Protein AF-A0A936JJK1-F1 (afdb_monomer)

Mean predicted aligned error: 10.94 Å

Secondary structure (DSSP, 8-state):
------------------------TTSEEEEEPEEETTTTEEE--TTTTTTT-SEEE----TT-TT-EEEEEEETTTTEEEEEEE-SSEEEEEEEESSSSPPEEEEEEE--HHHHHHHHHHHHTT-S--------TT-TT----HHHHHHHHHHHHHHHHHTTSPPP---HHHHHHSPPEEEESSSTTT-SS--EEE-PPP-

Sequence (202 aa):
MKAVYSILVSIILGAVTGLSQEKNPDSLRVLYAEYDSITHTQIIPLNALKNGYDVLVLWYSFGNENECSISWPADEIDGQYSLVINPKEMYLRTCHENPNSPYLYWIDGIQPSQYEILKTQYKKRKLEFHNYKRDKETRDGWTDNCYQNFKTLMKKINTILKNQKIEIPDYHTFNSITQLRIARSEDDINGGLKATTIPTPE

Solvent-accessible surface area (backbone atoms only — not comparable to full-atom values): 12565 Å² total; per-residue (Å²): 137,89,83,81,84,79,83,82,80,81,81,79,83,73,80,79,75,75,76,74,71,79,79,60,89,75,47,47,36,37,39,71,46,46,75,40,82,87,74,69,42,76,43,69,64,80,56,54,65,72,73,72,46,56,31,35,36,50,70,81,67,86,82,50,86,61,54,48,77,40,57,46,80,33,92,92,44,76,36,27,38,32,43,37,36,38,66,55,33,35,36,34,30,46,46,48,86,53,94,60,71,28,36,40,63,47,65,44,79,45,52,61,71,54,35,56,54,49,56,54,35,39,78,66,64,70,58,61,74,84,79,81,72,82,72,87,80,48,89,88,54,88,72,60,61,65,61,55,51,49,52,52,52,50,53,53,50,30,62,74,44,59,88,65,57,74,88,75,76,53,73,66,60,51,71,64,48,57,64,28,35,39,25,65,45,71,74,70,62,50,87,80,53,56,74,43,82,55,82,79,81,130

Foldseek 3Di:
DDDDDDDDDDDPPPPPPPPPPPPPVQAAAEAEFDQDPVLRATHDPQCNLPPPGQEYEHADDPPSLQKQWEWDPDPPAQFIWIFIDGQFKIWIKTDHPDPAFIKTQHMDTDHNVLSVLVSVCSVVVNQYDPDPDPPVPPPPPSDCPPLVSVVVSLVSSCVSVPVRHDDRDDPVVSVPGDIHTYDNDVVSVPPPTHYDHDDDDD

Nearest PDB structures (foldseek):
  7sqc-assembly1_2I  TM=8.095E-01  e=2.796E+00  Chlamydomonas reinhardtii
  6hxy-assembly1_A-2  TM=4.511E-01  e=5.461E+00  Danio rerio
  5ezu-assembly1_A-2  TM=5.204E-01  e=4.836E+00  Vaccinia virus WR

Radius of gyration: 21.28 Å; Cα contacts (8 Å, |Δi|>4): 281; chains: 1; bounding box: 80×35×52 Å

Structure (mmCIF, N/CA/C/O backbone):
data_AF-A0A936JJK1-F1
#
_entry.id   AF-A0A936JJK1-F1
#
loop_
_atom_site.group_PDB
_atom_site.id
_atom_site.type_symbol
_atom_site.label_atom_id
_atom_site.label_alt_id
_atom_site.label_comp_id
_atom_site.label_asym_id
_atom_site.label_entity_id
_atom_site.label_seq_id
_atom_site.pdbx_PDB_ins_code
_atom_site.Cartn_x
_atom_site.Cartn_y
_atom_site.Cartn_z
_atom_site.occupancy
_atom_site.B_iso_or_equiv
_atom_site.auth_seq_id
_atom_site.auth_comp_id
_atom_site.auth_asym_id
_atom_site.auth_atom_id
_atom_site.pdbx_PDB_model_num
ATOM 1 N N . MET A 1 1 ? -57.852 -11.899 -22.387 1.00 39.03 1 MET A N 1
ATOM 2 C CA . MET A 1 1 ? -57.008 -11.495 -23.532 1.00 39.03 1 MET A CA 1
ATOM 3 C C . MET A 1 1 ? -55.564 -11.470 -23.064 1.00 39.03 1 MET A C 1
ATOM 5 O O . MET A 1 1 ? -55.266 -10.757 -22.118 1.00 39.03 1 MET A O 1
ATOM 9 N N . LYS A 1 2 ? -54.717 -12.336 -23.632 1.00 36.91 2 LYS A N 1
ATOM 10 C CA . LYS A 1 2 ? -53.290 -12.461 -23.305 1.00 36.91 2 LYS A CA 1
ATOM 11 C C . LYS A 1 2 ? -52.511 -11.470 -24.174 1.00 36.91 2 LYS A C 1
ATOM 13 O O . LYS A 1 2 ? -52.581 -11.589 -25.392 1.00 36.91 2 LYS A O 1
ATOM 18 N N . ALA A 1 3 ? -51.793 -10.529 -23.569 1.00 36.88 3 ALA A N 1
ATOM 19 C CA . ALA A 1 3 ? -50.827 -9.691 -24.273 1.00 36.88 3 ALA A CA 1
ATOM 20 C C . ALA A 1 3 ? -49.422 -10.217 -23.963 1.00 36.88 3 ALA A C 1
ATOM 22 O O . ALA A 1 3 ? -48.954 -10.161 -22.828 1.00 36.88 3 ALA A O 1
ATOM 23 N N . VAL A 1 4 ? -48.804 -10.811 -24.979 1.00 34.53 4 VAL A N 1
ATOM 24 C CA . VAL A 1 4 ? -47.428 -11.305 -24.976 1.00 34.53 4 VAL A CA 1
ATOM 25 C C . VAL A 1 4 ? -46.533 -10.115 -25.312 1.00 34.53 4 VAL A C 1
ATOM 27 O O . VAL A 1 4 ? -46.574 -9.622 -26.436 1.00 34.53 4 VAL A O 1
ATOM 30 N N . TYR A 1 5 ? -45.745 -9.633 -24.352 1.00 35.50 5 TYR A N 1
ATOM 31 C CA . TYR A 1 5 ? -44.678 -8.675 -24.636 1.00 35.50 5 TYR A CA 1
ATOM 32 C C . TYR A 1 5 ? -43.444 -9.449 -25.107 1.00 35.50 5 TYR A C 1
ATOM 34 O O . TYR A 1 5 ? -42.756 -10.101 -24.326 1.00 35.50 5 TYR A O 1
ATOM 42 N N . SER A 1 6 ? -43.219 -9.409 -26.419 1.00 34.03 6 SER A N 1
ATOM 43 C CA . SER A 1 6 ? -42.030 -9.934 -27.085 1.00 34.03 6 SER A CA 1
ATOM 44 C C . SER A 1 6 ? -40.854 -8.991 -26.834 1.00 34.03 6 SER A C 1
ATOM 46 O O . SER A 1 6 ? -40.863 -7.849 -27.289 1.00 34.03 6 SER A O 1
ATOM 48 N N . ILE A 1 7 ? -39.846 -9.469 -26.107 1.00 35.78 7 ILE A N 1
ATOM 49 C CA . ILE A 1 7 ? -38.566 -8.785 -25.913 1.00 35.78 7 ILE A CA 1
ATOM 50 C C . ILE A 1 7 ? -37.733 -8.996 -27.184 1.00 35.78 7 ILE A C 1
ATOM 52 O O . ILE A 1 7 ? -37.310 -10.112 -27.476 1.00 35.78 7 ILE A O 1
ATOM 56 N N . LEU A 1 8 ? -37.503 -7.928 -27.947 1.00 32.66 8 LEU A N 1
ATOM 57 C CA . LEU A 1 8 ? -36.501 -7.885 -29.012 1.00 32.66 8 LEU A CA 1
ATOM 58 C C . LEU A 1 8 ? -35.163 -7.482 -28.381 1.00 32.66 8 LEU A C 1
ATOM 60 O O . LEU A 1 8 ? -34.920 -6.308 -28.111 1.00 32.66 8 LEU A O 1
ATOM 64 N N . VAL A 1 9 ? -34.311 -8.472 -28.107 1.00 31.88 9 VAL A N 1
ATOM 65 C CA . VAL A 1 9 ? -32.900 -8.250 -27.769 1.00 31.88 9 VAL A CA 1
ATOM 66 C C . VAL A 1 9 ? -32.137 -8.091 -29.081 1.00 31.88 9 VAL A C 1
ATOM 68 O O . VAL A 1 9 ? -31.864 -9.071 -29.771 1.00 31.88 9 VAL A O 1
ATOM 71 N N . SER A 1 10 ? -31.793 -6.857 -29.437 1.00 37.28 10 SER A N 1
ATOM 72 C CA . SER A 1 10 ? -30.813 -6.594 -30.491 1.00 37.28 10 SER A CA 1
ATOM 73 C C . SER A 1 10 ? -29.413 -6.821 -29.922 1.00 37.28 10 SER A C 1
ATOM 75 O O . SER A 1 10 ? -28.884 -5.981 -29.199 1.00 37.28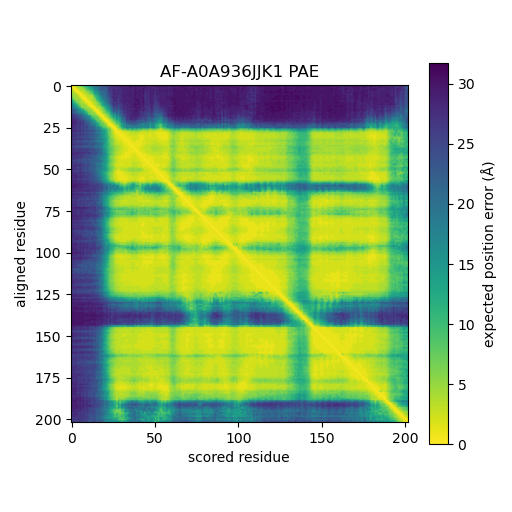 10 SER A O 1
ATOM 77 N N . ILE A 1 11 ? -28.817 -7.972 -30.235 1.00 34.47 11 ILE A N 1
ATOM 78 C CA . ILE A 1 11 ? -27.399 -8.241 -29.987 1.00 34.47 11 ILE A CA 1
ATOM 79 C C . ILE A 1 11 ? -26.604 -7.486 -31.055 1.00 34.47 11 ILE A C 1
ATOM 81 O O . ILE A 1 11 ? -26.506 -7.930 -32.198 1.00 34.47 11 ILE A O 1
ATOM 85 N N . ILE A 1 12 ? -26.039 -6.334 -30.694 1.00 40.66 12 ILE A N 1
ATOM 86 C CA . ILE A 1 12 ? -24.983 -5.705 -31.489 1.00 40.66 12 ILE A CA 1
ATOM 87 C C . ILE A 1 12 ? -23.682 -6.420 -31.118 1.00 40.66 12 ILE A C 1
ATOM 89 O O . ILE A 1 12 ? -23.044 -6.104 -30.117 1.00 40.66 12 ILE A O 1
ATOM 93 N N . LEU A 1 13 ? -23.303 -7.417 -31.921 1.00 37.44 13 LEU A N 1
ATOM 94 C CA . LEU A 1 13 ? -21.940 -7.946 -31.955 1.00 37.44 13 LEU A CA 1
ATOM 95 C C . LEU A 1 13 ? -21.035 -6.876 -32.582 1.00 37.44 13 LEU A C 1
ATOM 97 O O . LEU A 1 13 ? -20.775 -6.873 -33.783 1.00 37.44 13 LEU A O 1
ATOM 101 N N . GLY A 1 14 ? -20.579 -5.936 -31.759 1.00 36.56 14 GLY A N 1
ATOM 102 C CA . GLY A 1 14 ? -19.419 -5.120 -32.079 1.00 36.56 14 GLY A CA 1
ATOM 103 C C . GLY A 1 14 ? -18.178 -5.986 -31.921 1.00 36.56 14 GLY A C 1
ATOM 104 O O . GLY A 1 14 ? -17.737 -6.238 -30.802 1.00 36.56 14 GLY A O 1
ATOM 105 N N . ALA A 1 15 ? -17.634 -6.477 -33.032 1.00 36.97 15 ALA A N 1
ATOM 106 C CA . ALA A 1 15 ? -16.301 -7.054 -33.056 1.00 36.97 15 ALA A CA 1
ATOM 107 C C . ALA A 1 15 ? -15.303 -5.955 -32.661 1.00 36.97 15 ALA A C 1
ATOM 109 O O . ALA A 1 15 ? -14.914 -5.132 -33.485 1.00 36.97 15 ALA A O 1
ATOM 110 N N . VAL A 1 16 ? -14.906 -5.923 -31.388 1.00 39.28 16 VAL A N 1
ATOM 111 C CA . VAL A 1 16 ? -13.715 -5.191 -30.962 1.00 39.28 16 VAL A CA 1
ATOM 112 C C . VAL A 1 16 ? -12.540 -5.981 -31.515 1.00 39.28 16 VAL A C 1
ATOM 114 O O . VAL A 1 16 ? -12.046 -6.925 -30.902 1.00 39.28 16 VAL A O 1
ATOM 117 N N . THR A 1 17 ? -12.125 -5.640 -32.731 1.00 40.22 17 THR A N 1
ATOM 118 C CA . THR A 1 17 ? -10.794 -5.983 -33.210 1.00 40.22 17 THR A CA 1
ATOM 119 C C . THR A 1 17 ? -9.822 -5.272 -32.285 1.00 40.22 17 THR A C 1
ATOM 121 O O . THR A 1 17 ? -9.547 -4.084 -32.454 1.00 40.22 17 THR A O 1
ATOM 124 N N . GLY A 1 18 ? -9.354 -5.986 -31.263 1.00 36.59 18 GLY A N 1
ATOM 125 C CA . GLY A 1 18 ? -8.175 -5.600 -30.517 1.00 36.59 18 GLY A CA 1
ATOM 126 C C . GLY A 1 18 ? -7.038 -5.480 -31.518 1.00 36.59 18 GLY A C 1
ATOM 127 O O . GLY A 1 18 ? -6.455 -6.481 -31.928 1.00 36.59 18 GLY A O 1
ATOM 128 N N . LEU A 1 19 ? -6.761 -4.252 -31.949 1.00 34.94 19 LEU A N 1
ATOM 129 C CA . LEU A 1 19 ? -5.464 -3.889 -32.484 1.00 34.94 19 LEU A CA 1
ATOM 130 C C . LEU A 1 19 ? -4.481 -4.180 -31.349 1.00 34.94 19 LEU A C 1
ATOM 132 O O . LEU A 1 19 ? -4.299 -3.365 -30.449 1.00 34.94 19 LEU A O 1
ATOM 136 N N . SER A 1 20 ? -3.914 -5.387 -31.352 1.00 38.56 20 SER A N 1
ATOM 137 C CA . SER A 1 20 ? -2.693 -5.695 -30.625 1.00 38.56 20 SER A CA 1
ATOM 138 C C . SER A 1 20 ? -1.663 -4.711 -31.157 1.00 38.56 20 SER A C 1
ATOM 140 O O . SER A 1 20 ? -1.086 -4.945 -32.217 1.00 38.56 20 SER A O 1
ATOM 142 N N . GLN A 1 21 ? -1.496 -3.572 -30.480 1.00 43.75 21 GLN A N 1
ATOM 143 C CA . GLN A 1 21 ? -0.348 -2.711 -30.710 1.00 43.75 21 GLN A CA 1
ATOM 144 C C . GLN A 1 21 ? 0.877 -3.603 -30.551 1.00 43.75 21 GLN A C 1
ATOM 146 O O . GLN A 1 21 ? 1.071 -4.216 -29.498 1.00 43.75 21 GLN A O 1
ATOM 151 N N . GLU A 1 22 ? 1.637 -3.755 -31.635 1.00 41.81 22 GLU A N 1
ATOM 152 C CA . GLU A 1 22 ? 2.910 -4.456 -31.602 1.00 41.81 22 GLU A CA 1
ATOM 153 C C . GLU A 1 22 ? 3.736 -3.868 -30.463 1.00 41.81 22 GLU A C 1
ATOM 155 O O . GLU A 1 22 ? 3.992 -2.665 -30.395 1.00 41.81 22 GLU A O 1
ATOM 160 N N . LYS A 1 23 ? 4.081 -4.741 -29.519 1.00 49.75 23 LYS A N 1
ATOM 161 C CA . LYS A 1 23 ? 4.871 -4.426 -28.341 1.00 49.75 23 LYS A CA 1
ATOM 162 C C . LYS A 1 23 ? 6.235 -3.948 -28.829 1.00 49.75 23 LYS A C 1
ATOM 164 O O . LYS A 1 23 ? 7.057 -4.780 -29.195 1.00 49.75 23 LYS A O 1
ATOM 169 N N . ASN A 1 24 ? 6.469 -2.637 -28.865 1.00 52.41 24 ASN A N 1
ATOM 170 C CA . ASN A 1 24 ? 7.816 -2.121 -29.062 1.00 52.41 24 ASN A CA 1
ATOM 171 C C . ASN A 1 24 ? 8.628 -2.517 -27.815 1.00 52.41 24 ASN A C 1
ATOM 173 O O . ASN A 1 24 ? 8.322 -2.022 -26.727 1.00 52.41 24 ASN A O 1
ATOM 177 N N . PRO A 1 25 ? 9.597 -3.443 -27.922 1.00 58.47 25 PRO A N 1
ATOM 178 C CA . PRO A 1 25 ? 10.339 -3.933 -26.763 1.00 58.47 25 PRO A CA 1
ATOM 179 C C . PRO A 1 25 ? 11.184 -2.837 -26.094 1.00 58.47 25 PRO A C 1
ATOM 181 O O . PRO A 1 25 ? 11.602 -3.022 -24.955 1.00 58.47 25 PRO A O 1
ATOM 184 N N . ASP A 1 26 ? 11.380 -1.697 -26.765 1.00 63.91 26 ASP A N 1
ATOM 185 C CA . ASP A 1 26 ? 12.268 -0.620 -26.322 1.00 63.91 26 ASP A CA 1
ATOM 186 C C . ASP A 1 26 ? 11.545 0.538 -25.605 1.00 63.91 26 ASP A C 1
ATOM 188 O O . ASP A 1 26 ? 12.188 1.514 -25.209 1.00 63.91 26 ASP A O 1
ATOM 192 N N . SER A 1 27 ? 10.217 0.476 -25.440 1.00 76.62 27 SER A N 1
ATOM 193 C CA . SER A 1 27 ? 9.447 1.541 -24.780 1.00 76.62 27 SER A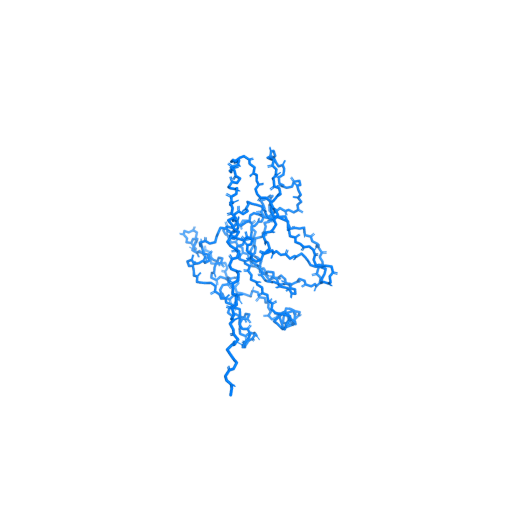 CA 1
ATOM 194 C C . SER A 1 27 ? 8.931 1.125 -23.406 1.00 76.62 27 SER A C 1
ATOM 196 O O . SER A 1 27 ? 8.175 0.159 -23.299 1.00 76.62 27 SER A O 1
ATOM 198 N N . LEU A 1 28 ? 9.273 1.905 -22.377 1.00 85.31 28 LEU A N 1
ATOM 199 C CA . LEU A 1 28 ? 8.734 1.728 -21.027 1.00 85.31 28 LEU A CA 1
ATOM 200 C C . LEU A 1 28 ? 7.235 2.049 -21.004 1.00 85.31 28 LEU A C 1
ATOM 202 O O . LEU A 1 28 ? 6.815 3.120 -21.456 1.00 85.31 28 LEU A O 1
ATOM 206 N N . ARG A 1 29 ? 6.445 1.144 -20.426 1.00 88.44 29 ARG A N 1
ATOM 207 C CA . ARG A 1 29 ? 5.017 1.314 -20.147 1.00 88.44 29 ARG A CA 1
ATOM 208 C C . ARG A 1 29 ? 4.860 2.071 -18.835 1.00 88.44 29 ARG A C 1
ATOM 210 O O . ARG A 1 29 ? 5.034 1.501 -17.756 1.00 88.44 29 ARG A O 1
ATOM 217 N N . VAL A 1 30 ? 4.537 3.355 -18.928 1.00 90.69 30 VAL A N 1
ATOM 218 C CA . VAL A 1 30 ? 4.447 4.241 -17.761 1.00 90.69 30 VAL A CA 1
ATOM 219 C C . VAL A 1 30 ? 2.990 4.440 -17.350 1.00 90.69 30 VAL A C 1
ATOM 221 O O . VAL A 1 30 ? 2.138 4.735 -18.189 1.00 90.69 30 VAL A O 1
ATOM 224 N N . LEU A 1 31 ? 2.730 4.289 -16.053 1.00 92.12 31 LEU A N 1
ATOM 225 C CA . LEU A 1 31 ? 1.482 4.634 -15.384 1.00 92.12 31 LEU A CA 1
ATOM 226 C C . LEU A 1 31 ? 1.691 5.885 -14.532 1.00 92.12 31 LEU A C 1
ATOM 228 O O . LEU A 1 31 ? 2.659 5.959 -13.783 1.00 92.12 31 LEU A O 1
ATOM 232 N N . TYR A 1 32 ? 0.762 6.831 -14.594 1.00 91.88 32 TYR A N 1
ATOM 233 C CA . TYR A 1 32 ? 0.749 8.001 -13.719 1.00 91.88 32 TYR A CA 1
ATOM 234 C C . TYR A 1 32 ? -0.352 7.824 -12.679 1.00 91.88 32 TYR A C 1
ATOM 236 O O . TYR A 1 32 ? -1.476 7.474 -13.036 1.00 91.88 32 TYR A O 1
ATOM 244 N N . ALA A 1 33 ? -0.031 8.043 -11.403 1.00 92.12 33 ALA A N 1
ATOM 245 C CA . ALA A 1 33 ? -1.055 8.095 -10.369 1.00 92.12 33 ALA A CA 1
ATOM 246 C C . ALA A 1 33 ? -1.990 9.290 -10.613 1.00 92.12 33 ALA A C 1
ATOM 248 O O . ALA A 1 33 ? -1.549 10.382 -10.980 1.00 92.12 33 ALA A O 1
ATOM 249 N N . GLU A 1 34 ? -3.285 9.091 -10.391 1.00 91.00 34 GLU A N 1
ATOM 250 C CA . GLU A 1 34 ? -4.286 10.143 -10.543 1.00 91.00 34 GLU A CA 1
ATOM 251 C C . GLU A 1 34 ? -4.318 11.017 -9.290 1.00 91.00 34 GLU A C 1
ATOM 253 O O . GLU A 1 34 ? -4.186 10.518 -8.177 1.00 91.00 34 GLU A O 1
ATOM 258 N N . TYR A 1 35 ? -4.505 12.328 -9.437 1.00 89.56 35 TYR A N 1
ATOM 259 C CA . TYR A 1 35 ? -4.647 13.222 -8.289 1.00 89.56 35 TYR A CA 1
ATOM 260 C C . TYR A 1 35 ? -6.124 13.437 -7.944 1.00 89.56 35 TYR A C 1
ATOM 262 O O . TYR A 1 35 ? -6.863 14.039 -8.722 1.00 89.56 35 TYR A O 1
ATOM 270 N N . ASP A 1 36 ? -6.548 12.998 -6.756 1.00 89.12 36 ASP A N 1
ATOM 271 C CA . ASP A 1 36 ? -7.876 13.305 -6.219 1.00 89.12 36 ASP A CA 1
ATOM 272 C C . ASP A 1 36 ? -7.846 14.687 -5.549 1.00 89.12 36 ASP A C 1
ATOM 274 O O . ASP A 1 36 ? -7.257 14.877 -4.481 1.00 89.12 36 ASP A O 1
ATOM 278 N N . SER A 1 37 ? -8.505 15.665 -6.176 1.00 88.31 37 SER A N 1
ATOM 279 C CA . SER A 1 37 ? -8.575 17.047 -5.690 1.00 88.31 37 SER A CA 1
ATOM 280 C C . SER A 1 37 ? -9.423 17.226 -4.429 1.00 88.31 37 SER A C 1
ATOM 282 O O . SER A 1 37 ? -9.333 18.263 -3.780 1.00 88.31 37 SER A O 1
ATOM 284 N N . ILE A 1 38 ? -10.284 16.266 -4.086 1.00 88.06 38 ILE A N 1
ATOM 285 C CA . ILE A 1 38 ? -11.130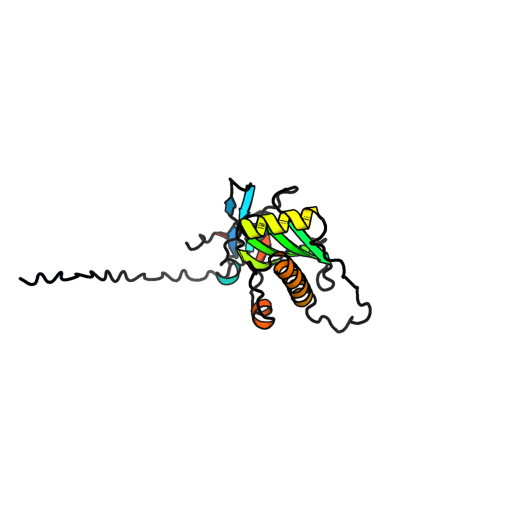 16.336 -2.888 1.00 88.06 38 ILE A CA 1
ATOM 286 C C . ILE A 1 38 ? -10.296 15.931 -1.675 1.00 88.06 38 ILE A C 1
ATOM 288 O O . ILE A 1 38 ? -10.233 16.648 -0.676 1.00 88.06 38 ILE A O 1
ATOM 292 N N . THR A 1 39 ? -9.627 14.784 -1.763 1.00 85.44 39 THR A N 1
ATOM 293 C CA . THR A 1 39 ? -8.819 14.243 -0.662 1.00 85.44 39 THR A CA 1
ATOM 294 C C . THR A 1 39 ? -7.384 14.759 -0.664 1.00 85.44 39 THR A C 1
ATOM 296 O O . THR A 1 39 ? -6.669 14.554 0.318 1.00 85.44 39 THR A O 1
ATOM 299 N N . HIS A 1 40 ? -6.978 15.457 -1.728 1.00 86.62 40 HIS A N 1
ATOM 300 C CA . HIS A 1 40 ? -5.621 15.950 -1.956 1.00 86.62 40 HIS A CA 1
ATOM 301 C C . HIS A 1 40 ? -4.585 14.816 -1.902 1.00 86.62 40 HIS A C 1
ATOM 303 O O . HIS A 1 40 ? -3.514 14.959 -1.312 1.00 86.62 40 HIS A O 1
ATOM 309 N N . THR A 1 41 ? -4.913 13.659 -2.482 1.00 87.75 41 THR A N 1
ATOM 310 C CA . THR A 1 41 ? -4.071 12.450 -2.470 1.00 87.75 41 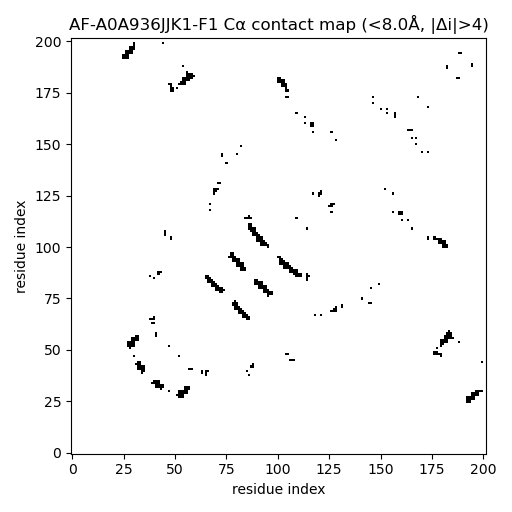THR A CA 1
ATOM 311 C C . THR A 1 41 ? -3.906 11.901 -3.875 1.00 87.75 41 THR A C 1
ATOM 313 O O . THR A 1 41 ? -4.841 11.945 -4.669 1.00 87.75 41 THR A O 1
ATOM 316 N N . GLN A 1 42 ? -2.736 11.335 -4.164 1.00 90.25 42 GLN A N 1
ATOM 317 C CA . GLN A 1 42 ? -2.572 10.513 -5.358 1.00 90.25 42 GLN A CA 1
ATOM 318 C C . GLN A 1 42 ? -3.182 9.134 -5.145 1.00 90.25 42 GLN A C 1
ATOM 320 O O . GLN A 1 42 ? -3.023 8.556 -4.070 1.00 90.25 42 GLN A O 1
ATOM 325 N N . ILE A 1 43 ? -3.878 8.656 -6.169 1.00 92.81 43 ILE A N 1
ATOM 326 C CA . ILE A 1 43 ? -4.596 7.391 -6.215 1.00 92.81 43 ILE A CA 1
ATOM 327 C C . ILE A 1 43 ? -3.951 6.525 -7.289 1.00 92.81 43 ILE A C 1
ATOM 329 O O . ILE A 1 43 ? -3.754 6.956 -8.429 1.00 92.81 43 ILE A O 1
ATOM 333 N N . ILE A 1 44 ? -3.610 5.301 -6.917 1.00 94.62 44 ILE A N 1
ATOM 334 C CA . ILE A 1 44 ? -3.026 4.322 -7.818 1.00 94.62 44 ILE A CA 1
ATOM 335 C C . ILE A 1 44 ? -4.170 3.427 -8.321 1.00 94.62 44 ILE A C 1
ATOM 337 O O . ILE A 1 44 ? -4.884 2.824 -7.521 1.00 94.62 44 ILE A O 1
ATOM 341 N N . PRO A 1 45 ? -4.359 3.266 -9.640 1.00 93.50 45 PRO A N 1
ATOM 342 C CA . PRO A 1 45 ? -5.357 2.331 -10.150 1.00 93.50 45 PRO A CA 1
ATOM 343 C C . PRO A 1 45 ? -5.176 0.926 -9.554 1.00 93.50 45 PRO A C 1
ATOM 345 O O . PRO A 1 45 ? -4.084 0.359 -9.599 1.00 93.50 45 PRO A O 1
ATOM 348 N N . LEU A 1 46 ? -6.241 0.321 -9.014 1.00 92.94 46 LEU A N 1
ATOM 349 C CA . LEU A 1 46 ? -6.157 -0.974 -8.307 1.00 92.94 46 LEU A CA 1
ATOM 350 C C . LEU A 1 46 ? -5.668 -2.131 -9.201 1.00 92.94 46 LEU A C 1
ATOM 352 O O . LEU A 1 46 ? -5.204 -3.164 -8.717 1.00 92.94 46 LEU A O 1
ATOM 356 N N . ASN A 1 47 ? -5.760 -1.970 -10.521 1.00 91.56 47 ASN A N 1
ATOM 357 C CA . ASN A 1 47 ? -5.258 -2.906 -11.525 1.00 91.56 47 ASN A CA 1
ATOM 358 C C . ASN A 1 47 ? -3.806 -2.616 -11.971 1.00 91.56 47 ASN A C 1
ATOM 360 O O . ASN A 1 47 ? -3.294 -3.332 -12.836 1.00 91.56 47 ASN A O 1
ATOM 364 N N . ALA A 1 48 ? -3.115 -1.635 -11.375 1.00 92.56 48 ALA A N 1
ATOM 365 C CA . ALA A 1 48 ? -1.756 -1.226 -11.747 1.00 92.56 48 ALA A CA 1
ATOM 366 C C . ALA A 1 48 ? -0.770 -2.404 -11.791 1.00 92.56 48 ALA A C 1
ATOM 368 O O . ALA A 1 48 ? -0.021 -2.556 -12.754 1.00 92.56 48 ALA A O 1
ATOM 369 N N . LEU A 1 49 ? -0.831 -3.294 -10.796 1.00 92.56 49 LEU A N 1
ATOM 370 C CA . LEU A 1 49 ? 0.052 -4.463 -10.689 1.00 92.56 49 LEU A CA 1
ATOM 371 C C . LEU A 1 49 ? -0.291 -5.596 -11.680 1.00 92.56 49 LEU A C 1
ATOM 373 O O . LEU A 1 49 ? 0.468 -6.553 -11.804 1.00 92.56 49 LEU A O 1
ATOM 377 N N . LYS A 1 50 ? -1.428 -5.516 -12.388 1.00 89.44 50 LYS A N 1
ATOM 378 C CA . LYS A 1 50 ? -1.916 -6.555 -13.320 1.00 89.44 50 LYS A CA 1
ATOM 379 C C . LYS A 1 50 ? -1.817 -6.151 -14.790 1.00 89.44 50 LYS A C 1
ATOM 381 O O . LYS A 1 50 ? -1.755 -7.016 -15.658 1.00 89.44 50 LYS A O 1
ATOM 386 N N . ASN A 1 51 ? -1.769 -4.854 -15.081 1.00 88.19 51 ASN A N 1
ATOM 387 C CA . ASN A 1 51 ? -1.819 -4.335 -16.452 1.00 88.19 51 ASN A CA 1
ATOM 388 C C . ASN A 1 51 ? -0.449 -4.306 -17.160 1.00 88.19 51 ASN A C 1
ATOM 390 O O . ASN A 1 51 ? -0.352 -3.869 -18.312 1.00 88.19 51 ASN A O 1
ATOM 394 N N . GLY A 1 52 ? 0.604 -4.807 -16.503 1.00 88.94 52 GLY A N 1
ATOM 395 C CA . GLY A 1 52 ? 1.944 -4.970 -17.071 1.00 88.94 52 GLY A CA 1
ATOM 396 C C . GLY A 1 52 ? 2.670 -3.652 -17.338 1.00 88.94 52 GLY A C 1
ATOM 397 O O . GLY A 1 52 ? 3.364 -3.549 -18.348 1.00 88.94 52 GLY A O 1
ATOM 398 N N . TYR A 1 53 ? 2.446 -2.639 -16.501 1.00 91.62 53 TYR A N 1
ATOM 399 C CA . TYR A 1 53 ? 3.253 -1.421 -16.503 1.00 91.62 53 TYR A CA 1
ATOM 400 C C . TYR A 1 53 ? 4.666 -1.716 -15.985 1.00 91.62 53 TYR A C 1
ATOM 402 O O . TYR A 1 53 ? 4.848 -2.608 -15.159 1.00 91.62 53 TYR A O 1
ATOM 410 N N . ASP A 1 54 ? 5.646 -0.946 -16.450 1.00 90.56 54 ASP A N 1
ATOM 411 C CA . ASP A 1 54 ? 7.039 -1.043 -16.002 1.00 90.56 54 ASP A CA 1
ATOM 412 C C . ASP A 1 54 ? 7.339 -0.028 -14.891 1.00 90.56 54 ASP A C 1
ATOM 414 O O . ASP A 1 54 ? 8.171 -0.269 -14.013 1.00 90.56 54 ASP A O 1
ATOM 418 N N . VAL A 1 55 ? 6.668 1.131 -14.932 1.00 91.94 55 VAL A N 1
ATOM 419 C CA . VAL A 1 55 ? 6.906 2.250 -14.013 1.00 91.94 55 VAL A CA 1
ATOM 420 C C . VAL A 1 55 ? 5.592 2.894 -13.581 1.00 91.94 55 VAL A C 1
ATOM 422 O O . VAL A 1 55 ? 4.739 3.178 -14.417 1.00 91.94 55 VAL A O 1
ATOM 425 N N . LEU A 1 56 ? 5.465 3.174 -12.287 1.00 93.50 56 LEU A N 1
ATOM 426 C CA . LEU A 1 56 ? 4.472 4.060 -11.691 1.00 93.50 56 LEU A CA 1
ATOM 427 C C . LEU A 1 56 ? 5.124 5.400 -11.350 1.00 93.50 56 LEU A C 1
ATOM 429 O O . LEU A 1 56 ? 6.067 5.449 -10.564 1.00 93.50 56 LEU A O 1
ATOM 433 N N . VAL A 1 57 ? 4.588 6.491 -11.875 1.00 91.69 57 VAL A N 1
ATOM 434 C CA . VAL A 1 57 ? 4.931 7.844 -11.444 1.00 91.69 57 VAL A CA 1
ATOM 435 C C . VAL A 1 57 ? 4.047 8.203 -10.261 1.00 91.69 57 VAL A C 1
ATOM 437 O O . VAL A 1 57 ? 2.829 8.314 -10.401 1.00 91.69 57 VAL A O 1
ATOM 440 N N . LEU A 1 58 ? 4.675 8.361 -9.097 1.00 89.00 58 LEU A N 1
ATOM 441 C CA . LEU A 1 58 ? 4.021 8.745 -7.851 1.00 89.00 58 LEU A CA 1
ATOM 442 C C . LEU A 1 58 ? 4.797 9.915 -7.243 1.00 89.00 58 LEU A C 1
ATOM 444 O O . LEU A 1 58 ? 5.897 9.750 -6.709 1.00 89.00 58 LEU A O 1
ATOM 448 N N . TRP A 1 59 ? 4.230 11.114 -7.327 1.00 79.31 59 TRP A N 1
ATOM 449 C CA . TRP A 1 59 ? 4.857 12.317 -6.797 1.00 79.31 59 TRP A CA 1
ATOM 450 C C . TRP A 1 59 ? 4.801 12.297 -5.269 1.00 79.31 59 TRP A C 1
ATOM 452 O O . TRP A 1 59 ? 3.742 12.166 -4.661 1.00 79.31 59 TRP A O 1
ATOM 462 N N . TYR A 1 60 ? 5.935 12.440 -4.598 1.00 67.00 60 TYR A N 1
ATOM 463 C CA . TYR A 1 60 ? 5.925 12.533 -3.142 1.00 67.00 60 TYR A CA 1
ATOM 464 C C . TYR A 1 60 ? 5.512 13.946 -2.726 1.00 67.00 60 TYR A C 1
ATOM 466 O O . TYR A 1 60 ? 6.319 14.872 -2.756 1.00 67.00 60 TYR A O 1
ATOM 474 N N . SER A 1 61 ? 4.263 14.120 -2.297 1.00 57.62 61 SER A N 1
ATOM 475 C CA . SER A 1 61 ? 3.872 15.312 -1.546 1.00 57.62 61 SER A CA 1
ATOM 476 C C . SER A 1 61 ? 4.286 15.123 -0.086 1.00 57.62 61 SER A C 1
ATOM 478 O O . SER A 1 61 ? 3.639 14.382 0.658 1.00 57.62 61 SER A O 1
ATOM 480 N N . PHE A 1 62 ? 5.378 15.764 0.334 1.00 52.22 62 PHE A N 1
ATOM 481 C CA . PHE A 1 62 ? 5.747 15.814 1.749 1.00 52.22 62 PHE A CA 1
ATOM 482 C C . PHE A 1 62 ? 4.618 16.464 2.562 1.00 52.22 62 PHE A C 1
ATOM 484 O O . PHE A 1 62 ? 4.124 17.529 2.202 1.00 52.22 62 PHE A O 1
ATOM 491 N N . GLY A 1 63 ? 4.232 15.831 3.674 1.00 54.84 63 GLY A N 1
ATOM 492 C CA . GLY A 1 63 ? 3.280 16.410 4.627 1.00 54.84 63 GLY A CA 1
ATOM 493 C C . GLY A 1 63 ? 1.801 16.201 4.301 1.00 54.84 63 GLY A C 1
ATOM 494 O O . GLY A 1 63 ? 0.975 16.972 4.782 1.00 54.84 63 GLY A O 1
ATOM 495 N N . ASN A 1 64 ? 1.441 15.173 3.525 1.00 72.75 64 ASN A N 1
ATOM 496 C CA . ASN A 1 64 ? 0.033 14.840 3.330 1.00 72.75 64 ASN A CA 1
ATOM 497 C C . ASN A 1 64 ? -0.588 14.301 4.631 1.00 72.75 64 ASN A C 1
ATOM 499 O O . ASN A 1 64 ? -0.410 13.140 4.991 1.00 72.75 64 ASN A O 1
ATOM 503 N N . GLU A 1 65 ? -1.343 15.142 5.337 1.00 79.31 65 GLU A N 1
ATOM 504 C CA . GLU A 1 65 ? -2.035 14.782 6.583 1.00 79.31 65 GLU A 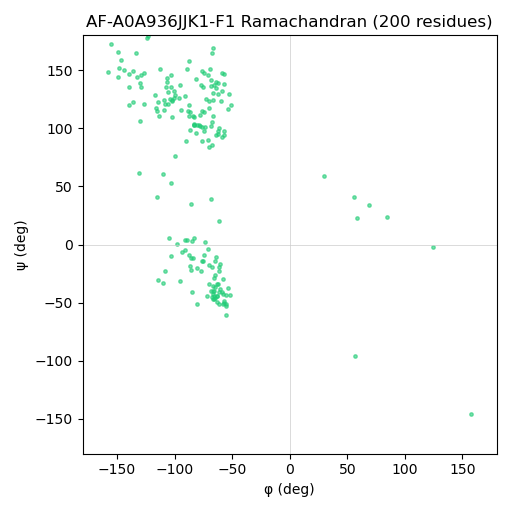CA 1
ATOM 505 C C . GLU A 1 65 ? -3.126 13.708 6.409 1.00 79.31 65 GLU A C 1
ATOM 507 O O . GLU A 1 65 ? -3.653 13.168 7.393 1.00 79.31 65 GLU A O 1
ATOM 512 N N . ASN A 1 66 ? -3.476 13.395 5.158 1.00 85.25 66 ASN A N 1
ATOM 513 C CA . ASN A 1 66 ? -4.406 12.331 4.814 1.00 85.25 66 ASN A CA 1
ATOM 514 C C . ASN A 1 66 ? -3.719 10.982 4.582 1.00 85.25 66 ASN A C 1
ATOM 516 O O . ASN A 1 66 ? -4.417 9.976 4.461 1.00 85.25 66 ASN A O 1
ATOM 520 N N . GLU A 1 67 ? -2.390 10.928 4.617 1.00 89.81 67 GLU A N 1
ATOM 521 C CA . GLU A 1 67 ? -1.619 9.696 4.508 1.00 89.81 67 GLU A CA 1
ATOM 522 C C . GLU A 1 67 ? -1.175 9.208 5.897 1.00 89.81 67 GLU A C 1
ATOM 524 O O . GLU A 1 67 ? -0.591 9.945 6.691 1.00 89.81 67 GLU A O 1
ATOM 529 N N . CYS A 1 68 ? -1.447 7.940 6.207 1.00 91.81 68 CYS A N 1
ATOM 530 C CA . CYS A 1 68 ? -0.853 7.246 7.346 1.00 91.81 68 CYS A CA 1
ATOM 531 C C . CYS A 1 68 ? 0.191 6.267 6.813 1.00 91.81 68 CYS A C 1
ATOM 533 O O . CYS A 1 68 ? -0.148 5.362 6.055 1.00 91.81 68 CYS A O 1
ATOM 535 N N . SER A 1 69 ? 1.445 6.423 7.229 1.00 92.44 69 SER A N 1
ATOM 536 C CA . SER A 1 69 ? 2.540 5.547 6.813 1.00 92.44 69 SER A CA 1
ATOM 537 C C . SER A 1 69 ? 3.064 4.763 8.012 1.00 92.44 69 SER A C 1
ATOM 539 O O . SER A 1 69 ? 3.455 5.342 9.031 1.00 92.44 69 SER A O 1
ATOM 541 N N . ILE A 1 70 ? 3.027 3.436 7.897 1.00 92.94 70 ILE A N 1
ATOM 542 C CA . ILE A 1 70 ? 3.556 2.497 8.885 1.00 92.94 70 ILE A CA 1
ATOM 543 C C . ILE A 1 70 ? 4.740 1.796 8.235 1.00 92.94 70 ILE A C 1
ATOM 545 O O . ILE A 1 70 ? 4.555 0.989 7.324 1.00 92.94 70 ILE A O 1
ATOM 549 N N . SER A 1 71 ? 5.943 2.094 8.713 1.00 91.38 71 SER A N 1
ATOM 550 C CA . SER A 1 71 ? 7.174 1.554 8.137 1.00 91.38 71 SER A CA 1
ATOM 551 C C . SER A 1 71 ? 7.883 0.597 9.086 1.00 91.38 71 SER A C 1
ATOM 553 O O . SER A 1 71 ? 7.779 0.721 10.308 1.00 91.38 71 SER A O 1
ATOM 555 N N . TRP A 1 72 ? 8.607 -0.360 8.513 1.00 90.12 72 TRP A N 1
ATOM 556 C CA . TRP A 1 72 ? 9.521 -1.243 9.233 1.00 90.12 72 TRP A CA 1
ATOM 557 C C . TRP A 1 72 ? 10.791 -1.456 8.407 1.00 90.12 72 TRP A C 1
ATOM 559 O O . TRP A 1 72 ? 10.703 -1.485 7.175 1.00 90.12 72 TRP A O 1
ATOM 569 N N . PRO A 1 73 ? 11.959 -1.608 9.056 1.00 87.19 73 PRO A N 1
ATOM 570 C CA . PRO A 1 73 ? 13.201 -1.851 8.340 1.00 87.19 73 PRO A CA 1
ATOM 571 C C . PRO A 1 73 ? 13.092 -3.101 7.472 1.00 87.19 73 PRO A C 1
ATOM 573 O O . PRO A 1 73 ? 12.395 -4.060 7.816 1.00 87.19 73 PRO A O 1
ATOM 576 N N . ALA A 1 74 ? 13.783 -3.066 6.347 1.00 84.44 74 ALA A N 1
ATOM 577 C CA . ALA A 1 74 ? 13.932 -4.204 5.470 1.00 84.44 74 ALA A CA 1
ATOM 578 C C . ALA A 1 74 ? 15.418 -4.550 5.472 1.00 84.44 74 ALA A C 1
ATOM 580 O O . ALA A 1 74 ? 16.235 -3.710 5.129 1.00 84.44 74 ALA A O 1
ATOM 581 N N . ASP A 1 75 ? 15.793 -5.736 5.940 1.00 75.50 75 ASP A N 1
ATOM 582 C CA . ASP A 1 75 ? 17.213 -6.118 5.971 1.00 75.50 75 ASP A CA 1
ATOM 583 C C . ASP A 1 75 ? 17.696 -6.527 4.567 1.00 75.50 75 ASP A C 1
ATOM 585 O O . ASP A 1 75 ? 18.887 -6.478 4.267 1.00 75.50 75 ASP A O 1
ATOM 589 N N . GLU A 1 76 ? 16.760 -6.922 3.701 1.00 75.94 76 GLU A N 1
ATOM 590 C CA . GLU A 1 76 ? 17.004 -7.405 2.347 1.00 75.94 76 GLU A CA 1
ATOM 591 C C . GLU A 1 76 ? 17.227 -6.296 1.314 1.00 75.94 76 GLU A C 1
ATOM 593 O O . GLU A 1 76 ? 17.790 -6.528 0.242 1.00 75.94 76 GLU A O 1
ATOM 598 N N . ILE A 1 77 ? 16.787 -5.085 1.634 1.00 75.06 77 ILE A N 1
ATOM 599 C CA . ILE A 1 77 ? 16.965 -3.899 0.809 1.00 75.06 77 ILE A CA 1
ATOM 600 C C . ILE A 1 77 ? 17.532 -2.807 1.698 1.00 75.06 77 ILE A C 1
ATOM 602 O O . ILE A 1 77 ? 17.100 -2.638 2.824 1.00 75.06 77 ILE A O 1
ATOM 606 N N . ASP A 1 78 ? 18.488 -2.038 1.201 1.00 80.69 78 ASP A N 1
ATOM 607 C CA . ASP A 1 78 ? 19.028 -0.895 1.937 1.00 80.69 78 ASP A CA 1
ATOM 608 C C . ASP A 1 78 ? 17.948 0.204 2.067 1.00 80.69 78 ASP A C 1
ATOM 610 O O . ASP A 1 78 ? 17.776 1.056 1.186 1.00 80.69 78 ASP A O 1
ATOM 614 N N . GLY A 1 79 ? 17.108 0.075 3.100 1.00 87.69 79 GLY A N 1
ATOM 615 C CA . GLY A 1 79 ? 15.885 0.844 3.284 1.00 87.69 79 GLY A CA 1
ATOM 616 C C . GLY A 1 79 ? 14.841 0.175 4.188 1.00 87.69 79 GLY A C 1
ATOM 617 O O . GLY A 1 79 ? 15.137 -0.484 5.184 1.00 87.69 79 GLY A O 1
ATOM 618 N N . GLN A 1 80 ? 13.572 0.401 3.857 1.00 90.56 80 GLN A N 1
ATOM 619 C CA . GLN A 1 80 ? 12.422 -0.035 4.645 1.00 90.56 80 GLN A CA 1
ATOM 620 C C . GLN A 1 80 ? 11.232 -0.398 3.757 1.00 90.56 80 GLN A C 1
ATOM 622 O O . GLN A 1 80 ? 11.094 0.094 2.635 1.00 90.56 80 GLN A O 1
ATOM 627 N N . TYR A 1 81 ? 10.323 -1.201 4.296 1.00 91.88 81 TYR A N 1
ATOM 628 C CA . TYR A 1 81 ? 8.972 -1.329 3.762 1.00 91.88 81 TYR A CA 1
ATOM 629 C C . TYR A 1 81 ? 8.059 -0.300 4.415 1.00 91.88 81 TYR A C 1
ATOM 631 O O . TYR A 1 81 ? 8.257 0.089 5.567 1.00 91.88 81 TYR A O 1
ATOM 639 N N . SER A 1 82 ? 7.039 0.128 3.682 1.00 92.94 82 SER A N 1
ATOM 640 C CA . SER A 1 82 ? 6.036 1.066 4.157 1.00 92.94 82 SER A CA 1
ATOM 641 C C . SER A 1 82 ? 4.656 0.645 3.675 1.00 92.94 82 SER A C 1
ATOM 643 O O . SER A 1 82 ? 4.408 0.569 2.470 1.00 92.94 82 SER A O 1
ATOM 645 N N . LEU A 1 83 ? 3.760 0.379 4.625 1.00 95.44 83 LEU A N 1
ATOM 646 C CA . LEU A 1 83 ? 2.333 0.259 4.364 1.00 95.44 83 LEU A CA 1
ATOM 647 C C . LEU A 1 83 ? 1.715 1.650 4.489 1.00 95.44 83 LEU A C 1
ATOM 649 O O . LEU A 1 83 ? 1.708 2.250 5.568 1.00 95.44 83 LEU A O 1
ATOM 653 N N . VAL A 1 84 ? 1.218 2.154 3.371 1.00 94.50 84 VAL A N 1
ATOM 654 C CA . VAL A 1 84 ? 0.617 3.473 3.247 1.00 94.50 84 VAL A CA 1
ATOM 655 C C . VAL A 1 84 ? -0.895 3.332 3.191 1.00 94.50 84 VAL A C 1
ATOM 657 O O . VAL A 1 84 ? -1.409 2.461 2.497 1.00 94.50 84 VAL A O 1
ATOM 660 N N . ILE A 1 85 ? -1.604 4.179 3.931 1.00 95.50 85 ILE A N 1
ATOM 661 C CA . ILE A 1 85 ? -3.064 4.212 4.006 1.00 95.50 85 ILE A CA 1
ATOM 662 C C . ILE A 1 85 ? -3.513 5.639 3.687 1.00 95.50 85 ILE A C 1
ATOM 664 O O . ILE A 1 85 ? -3.150 6.573 4.406 1.00 95.50 85 ILE A O 1
ATOM 668 N N . ASN A 1 86 ? -4.332 5.808 2.655 1.00 94.44 86 ASN A N 1
ATOM 669 C CA . ASN A 1 86 ? -4.977 7.075 2.309 1.00 94.44 86 ASN A CA 1
ATOM 670 C C . ASN A 1 86 ? -6.512 6.880 2.259 1.00 94.44 86 ASN A C 1
ATOM 672 O O . ASN A 1 86 ? -6.983 5.770 2.494 1.00 94.44 86 ASN A O 1
ATOM 676 N N . PRO A 1 87 ? -7.331 7.917 2.006 1.00 95.50 87 PRO A N 1
ATOM 677 C CA . PRO A 1 87 ? -8.792 7.792 2.048 1.00 95.50 87 PRO A CA 1
ATOM 678 C C . PRO A 1 87 ? -9.428 6.799 1.064 1.00 95.50 87 PRO A C 1
ATOM 680 O O . PRO A 1 87 ? -10.602 6.470 1.238 1.00 95.50 87 PRO A O 1
ATOM 683 N N . LYS A 1 88 ? -8.711 6.366 0.021 1.00 95.25 88 LYS A N 1
ATOM 684 C CA . LYS A 1 88 ? -9.241 5.513 -1.055 1.00 95.25 88 LYS A CA 1
ATOM 685 C C . LYS A 1 88 ? -8.603 4.133 -1.094 1.00 95.25 88 LYS A C 1
ATOM 687 O O . LYS A 1 88 ? -9.253 3.177 -1.507 1.00 95.25 88 LYS A O 1
ATOM 692 N N . GLU A 1 89 ? -7.349 4.022 -0.680 1.00 96.12 89 GLU A N 1
ATOM 693 C CA . GLU A 1 89 ? -6.557 2.813 -0.864 1.00 96.12 89 GLU A CA 1
ATOM 694 C C . GLU A 1 89 ? -5.533 2.606 0.250 1.00 96.12 89 GLU A C 1
ATOM 696 O O . GLU A 1 89 ? -5.200 3.492 1.047 1.00 96.12 89 GLU A O 1
ATOM 701 N N . MET A 1 90 ? -5.022 1.384 0.274 1.00 96.75 90 MET A N 1
ATOM 702 C CA . MET A 1 90 ? -3.876 0.982 1.054 1.00 96.75 90 MET A CA 1
ATOM 703 C C . MET A 1 90 ? -2.891 0.270 0.144 1.00 96.75 90 MET A C 1
ATOM 705 O O . MET A 1 90 ? -3.285 -0.593 -0.635 1.00 96.75 90 MET A O 1
ATOM 709 N N . TYR A 1 91 ? -1.610 0.592 0.265 1.00 96.50 91 TYR A N 1
ATOM 710 C CA . TYR A 1 91 ? -0.586 -0.041 -0.551 1.00 96.50 91 TYR A CA 1
ATOM 711 C C . TYR A 1 91 ? 0.719 -0.265 0.199 1.00 96.50 91 TYR A C 1
ATOM 713 O O . TYR A 1 91 ? 1.087 0.477 1.109 1.00 96.50 91 TYR A O 1
ATOM 721 N N . LEU A 1 92 ? 1.429 -1.316 -0.202 1.00 95.81 92 LEU A N 1
ATOM 722 C CA . LEU A 1 92 ? 2.741 -1.685 0.308 1.00 95.81 92 LEU A CA 1
ATOM 723 C C . LEU A 1 92 ? 3.809 -1.272 -0.699 1.00 95.81 92 LEU A C 1
ATOM 725 O O . LEU A 1 92 ? 3.778 -1.711 -1.850 1.00 95.81 92 LEU A O 1
ATOM 729 N N . ARG A 1 93 ? 4.782 -0.481 -0.248 1.00 94.00 93 ARG A N 1
ATOM 730 C CA . ARG A 1 93 ? 5.943 -0.093 -1.052 1.00 94.00 93 ARG A CA 1
ATOM 731 C C . ARG A 1 93 ? 7.255 -0.243 -0.299 1.00 94.00 93 ARG A C 1
ATOM 733 O O . ARG A 1 93 ? 7.265 -0.313 0.930 1.00 94.00 93 ARG A O 1
ATOM 740 N N . THR A 1 94 ? 8.360 -0.219 -1.030 1.00 92.19 94 THR A N 1
ATOM 741 C CA . THR A 1 94 ? 9.687 0.018 -0.453 1.00 92.19 94 THR A CA 1
ATOM 742 C C . THR A 1 94 ? 9.997 1.508 -0.392 1.00 92.19 94 THR A C 1
ATOM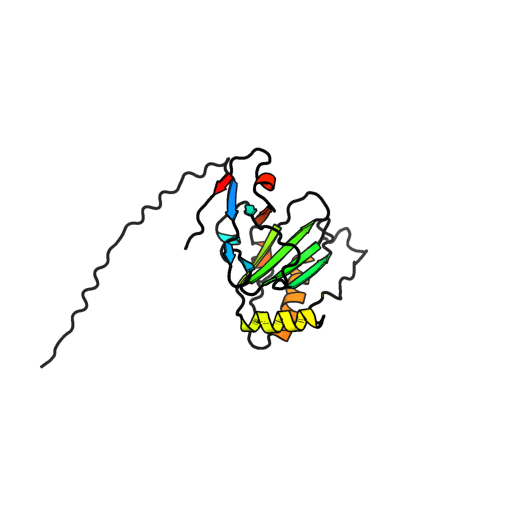 744 O O . THR A 1 94 ? 9.422 2.318 -1.120 1.00 92.19 94 THR A O 1
ATOM 747 N N . CYS A 1 95 ? 10.924 1.870 0.486 1.00 88.00 95 CYS A N 1
ATOM 748 C CA . CYS A 1 95 ? 11.563 3.174 0.554 1.00 88.00 95 CYS A CA 1
ATOM 749 C C . CYS A 1 95 ? 13.060 2.931 0.768 1.00 88.00 95 CYS A C 1
ATOM 751 O O . CYS A 1 95 ? 13.425 2.282 1.744 1.00 88.00 95 CYS A O 1
ATOM 753 N N . HIS A 1 96 ? 13.910 3.443 -0.117 1.00 83.75 96 HIS A N 1
ATOM 754 C CA . HIS A 1 96 ? 15.362 3.271 -0.033 1.00 83.75 96 HIS A CA 1
ATOM 755 C C . HIS A 1 96 ? 16.032 4.545 0.488 1.00 83.75 96 HIS A C 1
ATOM 757 O O . HIS A 1 96 ? 15.582 5.652 0.182 1.00 83.75 96 HIS A O 1
ATOM 763 N N . GLU A 1 97 ? 17.111 4.383 1.255 1.00 72.94 97 GLU A N 1
ATOM 764 C CA . GLU A 1 97 ? 17.969 5.494 1.707 1.00 72.94 97 GLU A CA 1
ATOM 765 C C . GLU A 1 97 ? 19.103 5.800 0.708 1.00 72.94 97 GLU A C 1
ATOM 767 O O . GLU A 1 97 ? 19.939 6.674 0.931 1.00 72.94 97 GLU A O 1
ATOM 772 N N . ASN A 1 98 ? 19.104 5.107 -0.431 1.00 76.62 98 ASN A N 1
ATOM 773 C CA . ASN A 1 98 ? 20.081 5.208 -1.507 1.00 76.62 98 ASN A CA 1
ATOM 774 C C . ASN A 1 98 ? 19.372 5.568 -2.841 1.00 76.62 98 ASN A C 1
ATOM 776 O O . ASN A 1 98 ? 18.151 5.755 -2.847 1.00 76.62 98 ASN A O 1
ATOM 780 N N . PRO A 1 99 ? 20.081 5.722 -3.979 1.00 77.75 99 PRO A N 1
ATOM 781 C CA . PRO A 1 99 ? 19.461 6.195 -5.219 1.00 77.75 99 PRO A CA 1
ATOM 782 C C . PRO A 1 99 ? 18.572 5.148 -5.912 1.00 77.75 99 PRO A C 1
ATOM 784 O O . PRO A 1 99 ? 18.044 5.427 -6.988 1.00 77.75 99 PRO A O 1
ATOM 787 N N . ASN A 1 100 ? 18.392 3.952 -5.340 1.00 80.62 100 ASN A N 1
ATOM 788 C CA . ASN A 1 100 ? 17.539 2.933 -5.938 1.00 80.62 100 ASN A CA 1
ATOM 789 C C . ASN A 1 100 ? 16.067 3.354 -5.892 1.00 80.62 100 ASN A C 1
ATOM 791 O O . ASN A 1 100 ? 15.552 3.834 -4.878 1.00 80.62 100 ASN A O 1
ATOM 795 N N . SER A 1 101 ? 15.371 3.129 -7.006 1.00 85.56 101 SER A N 1
ATOM 796 C CA . SER A 1 101 ? 13.940 3.394 -7.105 1.00 85.56 101 SER A CA 1
ATOM 797 C C . SER A 1 101 ? 13.148 2.520 -6.122 1.00 85.56 101 SER A C 1
ATOM 799 O O . SER A 1 101 ? 13.444 1.330 -6.003 1.00 85.56 101 SER A O 1
ATOM 801 N N . PRO A 1 102 ? 12.124 3.071 -5.445 1.00 90.69 102 PRO A N 1
ATOM 802 C CA . PRO A 1 102 ? 11.186 2.269 -4.675 1.00 90.69 102 PRO A CA 1
ATOM 803 C C . PRO A 1 102 ? 10.314 1.388 -5.580 1.00 90.69 102 PRO A C 1
ATOM 805 O O . PRO A 1 102 ? 10.233 1.610 -6.785 1.00 90.69 102 PRO A O 1
ATOM 808 N N . TYR A 1 103 ? 9.640 0.398 -5.000 1.00 92.44 103 TYR A N 1
ATOM 809 C CA . TYR A 1 103 ? 8.757 -0.534 -5.704 1.00 92.44 103 TYR A CA 1
ATOM 810 C C . TYR A 1 103 ? 7.425 -0.684 -4.972 1.00 92.44 103 TYR A C 1
ATOM 812 O O . TYR A 1 103 ? 7.385 -0.682 -3.742 1.00 92.44 103 TYR A O 1
ATOM 820 N N . LEU A 1 104 ? 6.343 -0.843 -5.731 1.00 94.69 104 LEU A N 1
ATOM 821 C CA . LEU A 1 104 ? 5.004 -1.190 -5.262 1.00 94.69 104 LEU A CA 1
ATOM 822 C C . LEU A 1 104 ? 4.837 -2.717 -5.278 1.00 94.69 104 LEU A C 1
ATOM 824 O O . LEU A 1 104 ? 5.068 -3.353 -6.305 1.00 94.69 104 LEU A O 1
ATOM 828 N N . TYR A 1 105 ? 4.415 -3.287 -4.149 1.00 93.75 105 TYR A N 1
ATOM 829 C CA . TYR A 1 105 ? 4.275 -4.738 -3.946 1.00 93.75 105 TYR A CA 1
ATOM 830 C C . TYR A 1 105 ? 2.824 -5.197 -3.857 1.00 93.75 105 TYR A C 1
ATOM 832 O O . TYR A 1 105 ? 2.498 -6.321 -4.222 1.00 93.75 105 TYR A O 1
ATOM 840 N N . TRP A 1 106 ? 1.952 -4.356 -3.314 1.00 96.31 106 TRP A N 1
ATOM 841 C CA . TRP A 1 106 ? 0.557 -4.700 -3.081 1.00 96.31 106 TRP A CA 1
ATOM 842 C C . TRP A 1 106 ? -0.273 -3.428 -2.990 1.00 96.31 106 TRP A C 1
ATOM 844 O O . TRP A 1 106 ? 0.223 -2.404 -2.521 1.00 96.31 106 TRP A O 1
ATOM 854 N N . ILE A 1 107 ? -1.526 -3.508 -3.420 1.00 96.62 107 ILE A N 1
ATOM 855 C CA . ILE A 1 107 ? -2.506 -2.434 -3.321 1.00 96.62 107 ILE A CA 1
ATOM 856 C C . ILE A 1 107 ? -3.901 -3.028 -3.163 1.00 96.62 107 ILE A C 1
ATOM 858 O O . ILE A 1 107 ? -4.208 -4.055 -3.771 1.00 96.62 107 ILE A O 1
ATOM 862 N N . ASP A 1 108 ? -4.736 -2.369 -2.369 1.00 97.00 108 ASP A N 1
ATOM 863 C CA . ASP A 1 108 ? -6.160 -2.655 -2.271 1.00 97.00 108 ASP A CA 1
ATOM 864 C C . ASP A 1 108 ? -6.956 -1.383 -1.963 1.00 97.00 108 ASP A C 1
ATOM 866 O O . ASP A 1 108 ? -6.457 -0.442 -1.339 1.00 97.00 108 ASP A O 1
ATOM 870 N N . GLY A 1 109 ? -8.211 -1.359 -2.401 1.00 96.56 109 GLY A N 1
ATOM 871 C CA . GLY A 1 109 ? -9.136 -0.278 -2.095 1.00 96.56 109 GLY A CA 1
ATOM 872 C C . GLY A 1 109 ? -9.610 -0.367 -0.647 1.00 96.56 109 GLY A C 1
ATOM 873 O O . GLY A 1 109 ? -9.790 -1.454 -0.099 1.00 96.56 109 GLY A O 1
ATOM 874 N N . ILE A 1 110 ? -9.868 0.779 -0.020 1.00 96.31 110 ILE A N 1
ATOM 875 C CA . ILE A 1 110 ? -10.475 0.821 1.312 1.00 96.31 110 ILE A CA 1
ATOM 876 C C . ILE A 1 110 ? -11.715 1.707 1.327 1.00 96.31 110 ILE A C 1
ATOM 878 O O . ILE A 1 110 ? -11.827 2.704 0.619 1.00 96.31 110 ILE A O 1
ATOM 882 N N . GLN A 1 111 ? -12.669 1.337 2.171 1.00 96.44 111 GLN A N 1
ATOM 883 C CA . GLN A 1 111 ? -13.887 2.097 2.396 1.00 96.44 111 GLN A CA 1
ATOM 884 C C . GLN A 1 111 ? -13.606 3.320 3.281 1.00 96.44 111 GLN A C 1
ATOM 886 O O . GLN A 1 111 ? -12.795 3.227 4.210 1.00 96.44 111 GLN A O 1
ATOM 891 N N . PRO A 1 112 ? -14.352 4.429 3.115 1.00 95.69 112 PRO A N 1
ATOM 892 C CA . PRO A 1 112 ? -14.189 5.619 3.954 1.00 95.69 112 PRO A CA 1
ATOM 893 C C . PRO A 1 112 ? -14.286 5.322 5.459 1.00 95.69 112 PRO A C 1
ATOM 895 O O . PRO A 1 112 ? -13.521 5.852 6.262 1.00 95.69 112 PRO A O 1
ATOM 898 N N . SER A 1 113 ? -15.180 4.411 5.860 1.00 96.94 113 SER A N 1
ATOM 899 C CA . SER A 1 113 ? -15.314 3.993 7.260 1.00 96.94 113 SER A CA 1
ATOM 900 C C . SER A 1 113 ? -14.091 3.241 7.787 1.00 96.94 113 SER A C 1
ATOM 902 O O . SER A 1 113 ? -13.737 3.404 8.955 1.00 96.94 113 SER A O 1
ATOM 904 N N . GLN A 1 114 ? -13.432 2.431 6.949 1.00 97.56 114 GLN A N 1
ATOM 905 C CA . GLN A 1 114 ? -12.188 1.754 7.316 1.00 97.56 114 GLN A CA 1
ATOM 906 C C . GLN A 1 114 ? -11.077 2.788 7.511 1.00 97.56 114 GLN A C 1
ATOM 908 O O . GLN A 1 114 ? -10.397 2.761 8.538 1.00 97.56 114 GLN A O 1
ATOM 913 N N . TYR A 1 115 ? -10.944 3.735 6.579 1.00 97.06 115 TYR A N 1
ATOM 914 C CA . TYR A 1 115 ? -9.953 4.805 6.656 1.00 97.06 115 TYR A CA 1
ATOM 915 C C . TYR A 1 115 ? -10.060 5.614 7.955 1.00 97.06 115 TYR A C 1
ATOM 917 O O . TYR A 1 115 ? -9.071 5.739 8.675 1.00 97.06 115 TYR A O 1
ATOM 925 N N . GLU A 1 116 ? -11.251 6.100 8.315 1.00 96.38 116 GLU A N 1
ATOM 926 C CA . GLU A 1 116 ? -11.435 6.921 9.522 1.00 96.38 116 GLU A CA 1
ATOM 927 C C . GLU A 1 116 ? -11.046 6.182 10.812 1.00 96.38 116 GLU A C 1
ATOM 929 O O . GLU A 1 116 ? -10.410 6.745 11.717 1.00 96.38 116 GLU A O 1
ATOM 934 N N . ILE A 1 117 ? -11.362 4.884 10.887 1.00 96.88 117 ILE A N 1
ATOM 935 C CA . ILE A 1 117 ? -10.946 4.029 12.003 1.00 96.88 117 ILE A CA 1
ATOM 936 C C . ILE A 1 117 ? -9.417 3.940 12.046 1.00 96.88 117 ILE A C 1
ATOM 938 O O . ILE A 1 117 ? -8.822 4.141 13.111 1.00 96.88 117 ILE A O 1
ATOM 942 N N . LEU A 1 118 ? -8.776 3.653 10.909 1.00 96.56 118 LEU A N 1
ATOM 943 C CA . LEU A 1 118 ? -7.327 3.475 10.822 1.00 96.56 118 LEU A CA 1
ATOM 944 C C . LEU A 1 118 ? -6.581 4.776 11.109 1.00 96.56 118 LEU A C 1
ATOM 946 O O . LEU A 1 118 ? -5.708 4.776 11.975 1.00 96.56 118 LEU A O 1
ATOM 950 N N . LYS A 1 119 ? -6.982 5.900 10.508 1.00 95.31 119 LYS A N 1
ATOM 951 C CA . LYS A 1 119 ? -6.419 7.232 10.777 1.00 95.31 119 LYS A CA 1
ATOM 952 C C . LYS A 1 119 ? -6.495 7.575 12.262 1.00 95.31 119 LYS A C 1
ATOM 954 O O . LYS A 1 119 ? -5.517 8.029 12.858 1.00 95.31 119 LYS A O 1
ATOM 959 N N . THR A 1 120 ? -7.630 7.284 12.900 1.00 95.50 120 THR A N 1
ATOM 960 C CA . THR A 1 120 ? -7.801 7.481 14.346 1.00 95.50 120 THR A CA 1
ATOM 961 C C . THR A 1 120 ? -6.845 6.612 15.166 1.00 95.50 120 THR A C 1
ATOM 963 O O . THR A 1 120 ? -6.259 7.095 16.137 1.00 95.50 120 THR A O 1
ATOM 966 N N . GLN A 1 121 ? -6.677 5.331 14.822 1.00 95.50 121 GLN A N 1
ATOM 967 C CA . GLN A 1 121 ? -5.746 4.452 15.542 1.00 95.50 121 GLN A CA 1
ATOM 968 C C . GLN A 1 121 ? -4.276 4.812 15.284 1.00 95.50 121 GLN A C 1
ATOM 970 O O . GLN A 1 121 ? -3.462 4.706 16.202 1.00 95.50 121 GLN A O 1
ATOM 975 N N . TYR A 1 122 ? -3.945 5.269 14.076 1.00 93.06 122 TYR A N 1
ATOM 976 C CA . TYR A 1 122 ? -2.619 5.759 13.709 1.00 93.06 122 TYR A CA 1
ATOM 977 C C . TYR A 1 122 ? -2.228 6.978 14.543 1.00 93.06 122 TYR A C 1
ATOM 979 O O . TYR A 1 122 ? -1.215 6.945 15.235 1.00 93.06 122 TYR A O 1
ATOM 987 N N . LYS A 1 123 ? -3.098 7.995 14.619 1.00 91.88 123 LYS A N 1
ATOM 988 C CA . LYS A 1 123 ? -2.889 9.175 15.482 1.00 91.88 123 LYS A CA 1
ATOM 989 C C . LYS A 1 123 ? -2.726 8.813 16.965 1.00 91.88 123 LYS A C 1
ATOM 991 O O . LYS A 1 123 ? -2.023 9.500 17.698 1.00 91.88 123 LYS A O 1
ATOM 996 N N . LYS A 1 124 ? -3.347 7.715 17.410 1.00 93.44 124 LYS A N 1
ATOM 997 C CA . LYS A 1 124 ? -3.212 7.164 18.771 1.00 93.44 124 LYS A CA 1
ATOM 998 C C . LYS A 1 124 ? -1.977 6.275 18.961 1.00 93.44 124 LYS A C 1
ATOM 1000 O O . LYS A 1 124 ? -1.879 5.644 20.011 1.00 93.44 124 LYS A O 1
ATOM 1005 N N . ARG A 1 125 ? -1.085 6.169 17.968 1.00 87.44 125 ARG A N 1
ATOM 1006 C CA . ARG A 1 125 ? 0.109 5.302 17.990 1.00 87.44 125 ARG A CA 1
ATOM 1007 C C . ARG A 1 125 ? -0.197 3.816 18.197 1.00 87.44 125 ARG A C 1
ATOM 1009 O O . ARG A 1 125 ? 0.633 3.023 18.627 1.00 87.44 125 ARG A O 1
ATOM 1016 N N . LYS A 1 126 ? -1.427 3.401 17.877 1.00 86.62 126 LYS A N 1
ATOM 1017 C CA . LYS A 1 126 ? -1.853 1.997 17.969 1.00 86.62 126 LYS A CA 1
ATOM 1018 C C . LYS A 1 126 ? -1.508 1.216 16.708 1.00 86.62 126 LYS A C 1
ATOM 1020 O O . LYS A 1 126 ? -1.372 -0.006 16.773 1.00 86.62 126 LYS A O 1
ATOM 1025 N N . LEU A 1 127 ? -1.325 1.906 15.585 1.00 83.00 127 LEU A N 1
ATOM 1026 C CA . LEU A 1 127 ? -0.835 1.357 14.324 1.00 83.00 127 LEU A CA 1
ATOM 1027 C C . LEU A 1 127 ? 0.653 1.669 14.160 1.00 83.00 127 LEU A C 1
ATOM 1029 O O . LEU A 1 127 ? 1.044 2.558 13.420 1.00 83.00 127 LEU A O 1
ATOM 1033 N N . GLU A 1 128 ? 1.474 0.928 14.888 1.00 79.69 128 GLU A N 1
ATOM 1034 C CA . GLU A 1 128 ? 2.931 0.990 14.791 1.00 79.69 128 GLU A CA 1
ATOM 1035 C C . GLU A 1 128 ? 3.491 -0.434 14.788 1.00 79.69 128 GLU A C 1
ATOM 1037 O O . GLU A 1 128 ? 2.915 -1.347 15.411 1.00 79.69 128 GLU A O 1
ATOM 1042 N N . PHE A 1 129 ? 4.624 -0.607 14.112 1.00 74.25 129 PHE A N 1
ATOM 1043 C CA . PHE A 1 129 ? 5.357 -1.862 14.047 1.00 74.25 129 PHE A CA 1
ATOM 1044 C C . PHE A 1 129 ? 6.378 -1.923 15.195 1.00 74.25 129 PHE A C 1
ATOM 1046 O O . PHE A 1 129 ? 7.506 -1.466 15.076 1.00 74.25 129 PHE A O 1
ATOM 1053 N N . HIS A 1 130 ? 5.960 -2.444 16.352 1.00 59.06 130 HIS A N 1
ATOM 1054 C CA . HIS A 1 130 ? 6.774 -2.433 17.582 1.00 59.06 130 HIS A CA 1
ATOM 1055 C C . HIS A 1 130 ? 7.753 -3.611 17.715 1.00 59.06 130 HIS A C 1
ATOM 1057 O O . HIS A 1 130 ? 8.600 -3.606 18.601 1.00 59.06 130 HIS A O 1
ATOM 1063 N N . ASN A 1 131 ? 7.633 -4.635 16.867 1.00 54.84 131 ASN A N 1
ATOM 1064 C CA . ASN A 1 131 ? 8.328 -5.912 17.047 1.00 54.84 131 ASN A CA 1
ATOM 1065 C C . ASN A 1 131 ? 9.340 -6.194 15.937 1.00 54.84 131 ASN A C 1
ATOM 1067 O O . ASN A 1 131 ? 9.461 -7.331 15.490 1.00 54.84 131 ASN A O 1
ATOM 1071 N N . TYR A 1 132 ? 10.090 -5.181 15.508 1.00 55.28 132 TYR A N 1
ATOM 1072 C CA . TYR A 1 132 ? 11.277 -5.449 14.708 1.00 55.28 132 TYR A CA 1
ATOM 1073 C C . TYR A 1 132 ? 12.399 -5.950 15.622 1.00 55.28 132 TYR A C 1
ATOM 1075 O O . TYR A 1 132 ? 13.170 -5.169 16.181 1.00 55.28 132 TYR A O 1
ATOM 1083 N N . LYS A 1 133 ? 12.470 -7.265 15.830 1.00 54.84 133 LYS A N 1
ATOM 1084 C CA . LYS A 1 133 ? 13.685 -7.879 16.362 1.00 54.84 133 LYS A CA 1
ATOM 1085 C C . LYS A 1 133 ? 14.579 -8.185 15.172 1.00 54.84 133 LYS A C 1
ATOM 1087 O O . LYS A 1 133 ? 14.255 -9.062 14.383 1.00 54.84 133 LYS A O 1
ATOM 1092 N N . ARG A 1 134 ? 15.686 -7.450 15.052 1.00 52.94 134 ARG A N 1
ATOM 1093 C CA . ARG A 1 134 ? 16.782 -7.817 14.153 1.00 52.94 134 ARG A CA 1
ATOM 1094 C C . ARG A 1 134 ? 17.355 -9.132 14.674 1.00 52.94 134 ARG A C 1
ATOM 1096 O O . ARG A 1 134 ? 18.170 -9.109 15.600 1.00 52.94 134 ARG A O 1
ATOM 1103 N N . ASP A 1 135 ? 16.893 -10.256 14.139 1.00 51.31 135 ASP A N 1
ATOM 1104 C CA . ASP A 1 135 ? 17.536 -11.535 14.409 1.00 51.31 135 ASP A CA 1
ATOM 1105 C C . ASP A 1 135 ? 18.914 -11.491 13.752 1.00 51.31 135 ASP A C 1
ATOM 1107 O O . ASP A 1 135 ? 19.067 -11.509 12.535 1.00 51.31 135 ASP A O 1
ATOM 1111 N N . LYS A 1 136 ? 19.948 -11.343 14.583 1.00 50.41 136 LYS A N 1
ATOM 1112 C CA . LYS A 1 136 ? 21.342 -11.233 14.135 1.00 50.41 136 LYS A CA 1
ATOM 1113 C C . LYS A 1 136 ? 21.900 -12.555 13.591 1.00 50.41 136 LYS A C 1
ATOM 1115 O O . LYS A 1 136 ? 23.046 -12.572 13.150 1.00 50.41 136 LYS A O 1
ATOM 1120 N N . GLU A 1 137 ? 21.135 -13.644 13.650 1.00 48.22 137 GLU A N 1
ATOM 1121 C CA . GLU A 1 137 ? 21.641 -15.006 13.451 1.00 48.22 137 GLU A CA 1
ATOM 1122 C C . GLU A 1 137 ? 21.332 -15.627 12.081 1.00 48.22 137 GLU A C 1
ATOM 1124 O O . GLU A 1 137 ? 21.946 -16.632 11.739 1.00 48.22 137 GLU A O 1
ATOM 1129 N N . THR A 1 138 ? 20.489 -15.032 11.232 1.00 46.16 138 THR A N 1
ATOM 1130 C CA . THR A 1 138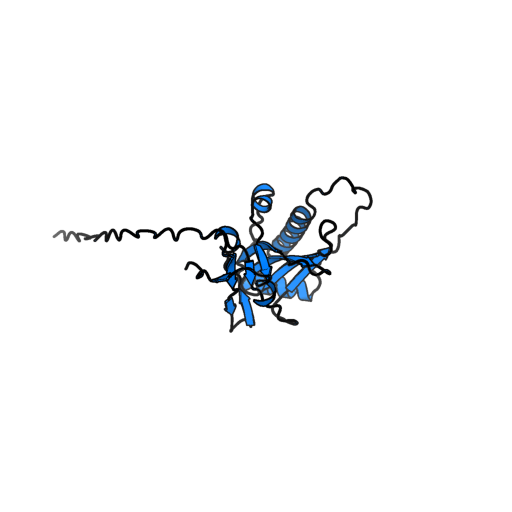 ? 20.170 -15.614 9.913 1.00 46.16 138 THR A CA 1
ATOM 1131 C C . THR A 1 138 ? 20.760 -14.813 8.758 1.00 46.16 138 THR A C 1
ATOM 1133 O O . THR A 1 138 ? 20.054 -14.362 7.861 1.00 46.16 138 THR A O 1
ATOM 1136 N N . ARG A 1 139 ? 22.094 -14.693 8.713 1.00 44.12 139 ARG A N 1
ATOM 1137 C CA . ARG A 1 139 ? 22.780 -14.202 7.498 1.00 44.12 139 ARG A CA 1
ATOM 1138 C C . ARG A 1 139 ? 22.535 -15.109 6.278 1.00 44.12 139 ARG A C 1
ATOM 1140 O O . ARG A 1 139 ? 22.570 -14.617 5.154 1.00 44.12 139 ARG A O 1
ATOM 1147 N N . ASP A 1 140 ? 22.191 -16.375 6.527 1.00 42.06 140 ASP A N 1
ATOM 1148 C CA . ASP A 1 140 ? 21.940 -17.412 5.516 1.00 42.06 140 ASP A CA 1
ATOM 1149 C C . ASP A 1 140 ? 20.441 -17.736 5.318 1.00 42.06 140 ASP A C 1
ATOM 1151 O O . ASP A 1 140 ? 20.089 -18.650 4.576 1.00 42.06 140 ASP A O 1
ATOM 1155 N N . GLY A 1 141 ? 19.537 -16.990 5.968 1.00 42.28 141 GLY A N 1
ATOM 1156 C CA . GLY A 1 141 ? 18.093 -17.256 5.986 1.00 42.28 141 GLY A CA 1
ATOM 1157 C C . GLY A 1 141 ? 17.270 -16.017 5.657 1.00 42.28 141 GLY A C 1
ATOM 1158 O O . GLY A 1 141 ? 16.481 -15.570 6.485 1.00 42.28 141 GLY A O 1
ATOM 1159 N N . TRP A 1 142 ? 17.448 -15.471 4.450 1.00 43.94 142 TRP A N 1
ATOM 1160 C CA . TRP A 1 142 ? 16.689 -14.346 3.873 1.00 43.94 142 TRP A CA 1
ATOM 1161 C C . TRP A 1 142 ? 15.224 -14.729 3.566 1.00 43.94 142 TRP A C 1
ATOM 1163 O O . TRP A 1 142 ? 14.667 -14.400 2.520 1.00 43.94 142 TRP A O 1
ATOM 1173 N N . THR A 1 143 ? 14.598 -15.515 4.440 1.00 46.91 143 THR A N 1
ATOM 1174 C CA . THR A 1 143 ? 13.232 -16.004 4.289 1.00 46.91 143 THR A CA 1
ATOM 1175 C C . THR A 1 143 ? 12.238 -14.879 4.560 1.00 46.91 143 THR A C 1
ATOM 1177 O O . THR A 1 143 ? 11.923 -14.597 5.708 1.00 46.91 143 THR A O 1
ATOM 1180 N N . ASP A 1 144 ? 11.766 -14.263 3.474 1.00 57.91 144 ASP A N 1
ATOM 1181 C CA . ASP A 1 144 ? 10.536 -13.469 3.303 1.00 57.91 144 ASP A CA 1
ATOM 1182 C C . ASP A 1 144 ? 10.024 -12.703 4.541 1.00 57.91 144 ASP A C 1
ATOM 1184 O O . ASP A 1 144 ? 8.890 -12.880 5.012 1.00 57.91 144 ASP A O 1
ATOM 1188 N N . ASN A 1 145 ? 10.878 -11.819 5.065 1.00 75.75 145 ASN A N 1
ATOM 1189 C CA . ASN A 1 145 ? 10.505 -10.891 6.129 1.00 75.75 145 ASN A CA 1
ATOM 1190 C C . ASN A 1 145 ? 9.403 -9.934 5.659 1.00 75.75 145 ASN A C 1
ATOM 1192 O O . ASN A 1 145 ? 8.522 -9.584 6.448 1.00 75.75 145 ASN A O 1
ATOM 1196 N N . CYS A 1 146 ? 9.401 -9.553 4.378 1.00 85.62 146 CYS A N 1
ATOM 1197 C CA . CYS A 1 146 ? 8.378 -8.691 3.798 1.00 85.62 146 CYS A CA 1
ATOM 1198 C C . CYS A 1 146 ? 6.959 -9.242 4.005 1.00 85.62 146 CYS A C 1
ATOM 1200 O O . CYS A 1 146 ? 6.151 -8.599 4.688 1.00 85.62 146 CYS A O 1
ATOM 1202 N N . TYR A 1 147 ? 6.647 -10.438 3.485 1.00 89.88 147 TYR A N 1
ATOM 1203 C CA . TYR A 1 147 ? 5.292 -10.982 3.569 1.00 89.88 147 TYR A CA 1
ATOM 1204 C C . TYR A 1 147 ? 4.877 -11.278 5.011 1.00 89.88 147 TYR A C 1
ATOM 1206 O O . TYR A 1 147 ? 3.735 -11.011 5.390 1.00 89.88 147 TYR A O 1
ATOM 1214 N N . GLN A 1 148 ? 5.773 -11.811 5.847 1.00 88.62 148 GLN A N 1
ATOM 1215 C CA . GLN A 1 148 ? 5.424 -12.126 7.237 1.00 88.62 148 GLN A CA 1
ATOM 1216 C C . GLN A 1 148 ? 5.137 -10.863 8.059 1.00 88.62 148 GLN A C 1
ATOM 1218 O O . GLN A 1 148 ? 4.164 -10.833 8.828 1.00 88.62 148 GLN A O 1
ATOM 1223 N N . ASN A 1 149 ? 5.920 -9.799 7.861 1.00 89.00 149 ASN A N 1
ATOM 1224 C CA . ASN A 1 149 ? 5.691 -8.508 8.508 1.00 89.00 149 ASN A CA 1
ATOM 1225 C C . ASN A 1 149 ? 4.400 -7.862 7.996 1.00 89.00 149 ASN A C 1
ATOM 1227 O O . ASN A 1 149 ? 3.558 -7.460 8.806 1.00 89.00 149 ASN A O 1
ATOM 1231 N N . PHE A 1 150 ? 4.184 -7.866 6.677 1.00 92.62 150 PHE A N 1
ATOM 1232 C CA . PHE A 1 150 ? 2.940 -7.416 6.053 1.00 92.62 150 PHE A CA 1
ATOM 1233 C C . PHE A 1 150 ? 1.724 -8.164 6.619 1.00 92.62 150 PHE A C 1
ATOM 1235 O O . PHE A 1 150 ? 0.800 -7.546 7.147 1.00 92.62 150 PHE A O 1
ATOM 1242 N N . LYS A 1 151 ? 1.742 -9.500 6.620 1.00 93.38 151 LYS A N 1
ATOM 1243 C CA . LYS A 1 151 ? 0.662 -10.346 7.148 1.00 93.38 151 LYS A CA 1
ATOM 1244 C C . LYS A 1 151 ? 0.386 -10.075 8.624 1.00 93.38 151 LYS A C 1
ATOM 1246 O O . LYS A 1 151 ? -0.773 -10.049 9.043 1.00 93.38 151 LYS A O 1
ATOM 1251 N N . THR A 1 152 ? 1.429 -9.876 9.425 1.00 91.56 152 THR A N 1
ATOM 1252 C CA . THR A 1 152 ? 1.302 -9.548 10.852 1.00 91.56 152 THR A CA 1
ATOM 1253 C C . THR A 1 152 ? 0.639 -8.187 11.049 1.00 91.56 152 THR A C 1
ATOM 1255 O O . THR A 1 152 ? -0.305 -8.067 11.838 1.00 91.56 152 THR A O 1
ATOM 1258 N N . LEU A 1 153 ? 1.069 -7.176 10.293 1.00 93.00 153 LEU A N 1
ATOM 1259 C CA . LEU A 1 153 ? 0.475 -5.843 10.326 1.00 93.00 153 LEU A CA 1
ATOM 1260 C C . LEU A 1 153 ? -0.987 -5.865 9.856 1.00 93.00 153 LEU A C 1
ATOM 1262 O O . LEU A 1 153 ? -1.857 -5.321 10.538 1.00 93.00 153 LEU A O 1
ATOM 1266 N N . MET A 1 154 ? -1.289 -6.580 8.773 1.00 95.69 154 MET A N 1
ATOM 1267 C CA . MET A 1 154 ? -2.650 -6.722 8.257 1.00 95.69 154 MET A CA 1
ATOM 1268 C C . MET A 1 154 ? -3.577 -7.461 9.228 1.00 95.69 154 MET A C 1
ATOM 1270 O O . MET A 1 154 ? -4.731 -7.070 9.400 1.00 95.69 154 MET A O 1
ATOM 1274 N N . LYS A 1 155 ? -3.093 -8.475 9.960 1.00 95.12 155 LYS A N 1
ATOM 1275 C CA . LYS A 1 155 ? -3.865 -9.105 11.051 1.00 95.12 155 LYS A CA 1
ATOM 1276 C C . LYS A 1 155 ? -4.209 -8.110 12.163 1.00 95.12 155 LYS A C 1
ATOM 1278 O O . LYS A 1 155 ? -5.331 -8.124 12.677 1.00 95.12 155 LYS A O 1
ATOM 1283 N N . LYS A 1 156 ? -3.271 -7.230 12.526 1.00 94.88 156 LYS A N 1
ATOM 1284 C CA . LYS A 1 156 ? -3.495 -6.166 13.517 1.00 94.88 156 LYS A CA 1
ATOM 1285 C C . LYS A 1 156 ? -4.524 -5.146 13.014 1.00 94.88 156 LYS A C 1
ATOM 1287 O O . LYS A 1 156 ? -5.455 -4.818 13.748 1.00 94.88 156 LYS A O 1
ATOM 1292 N N . ILE A 1 157 ? -4.412 -4.721 11.756 1.00 96.06 157 ILE A N 1
ATOM 1293 C CA . ILE A 1 157 ? -5.389 -3.860 11.070 1.00 96.06 157 ILE A CA 1
ATOM 1294 C C . ILE A 1 157 ? -6.781 -4.506 11.076 1.00 96.06 157 ILE A C 1
ATOM 1296 O O . ILE A 1 157 ? -7.740 -3.907 11.556 1.00 96.06 157 ILE A O 1
ATOM 1300 N N . ASN A 1 158 ? -6.897 -5.769 10.669 1.00 97.31 158 ASN A N 1
ATOM 1301 C CA . ASN A 1 158 ? -8.173 -6.488 10.647 1.00 97.31 158 ASN A CA 1
ATOM 1302 C C . ASN A 1 158 ? -8.780 -6.715 12.038 1.00 97.31 158 ASN A C 1
ATOM 1304 O O . ASN A 1 158 ? -10.000 -6.800 12.174 1.00 97.31 158 ASN A O 1
ATOM 1308 N N . THR A 1 159 ? -7.958 -6.762 13.088 1.00 96.62 159 THR A N 1
ATOM 1309 C CA . THR A 1 159 ? -8.440 -6.790 14.478 1.00 96.62 159 THR A CA 1
ATOM 1310 C C . THR A 1 159 ? -9.082 -5.454 14.868 1.00 96.62 159 THR A C 1
ATOM 1312 O O . THR A 1 159 ? -10.130 -5.432 15.513 1.00 96.62 159 THR A O 1
ATOM 1315 N N . ILE A 1 160 ? -8.490 -4.336 14.436 1.00 96.00 160 ILE A N 1
ATOM 1316 C CA . ILE A 1 160 ? -9.025 -2.982 14.637 1.00 96.00 160 ILE A CA 1
ATOM 1317 C C . ILE A 1 160 ? -10.333 -2.780 13.857 1.00 96.00 160 ILE A C 1
ATOM 1319 O O . ILE A 1 160 ? -11.288 -2.224 14.402 1.00 96.00 160 ILE A O 1
ATOM 1323 N N . LEU A 1 161 ? -10.389 -3.256 12.610 1.00 96.56 161 LEU A N 1
ATOM 1324 C CA . LEU A 1 161 ? -11.540 -3.088 11.714 1.00 96.56 161 LEU A CA 1
ATOM 1325 C C . LEU A 1 161 ? -12.731 -4.003 12.044 1.00 96.56 161 LEU A C 1
ATOM 1327 O O . LEU A 1 161 ? -13.844 -3.763 11.572 1.00 96.56 161 LEU A O 1
ATOM 1331 N N . LYS A 1 162 ? -12.529 -5.032 12.877 1.00 94.44 162 LYS A N 1
ATOM 1332 C CA . LYS A 1 162 ? -13.558 -5.984 13.328 1.00 94.44 162 LYS A CA 1
ATOM 1333 C C . LYS A 1 162 ? -14.265 -6.690 12.162 1.00 94.44 162 LYS A C 1
ATOM 1335 O O . LYS A 1 162 ? -13.758 -7.691 11.667 1.00 94.44 162 LYS A O 1
ATOM 1340 N N . ASN A 1 163 ? -15.423 -6.181 11.740 1.00 93.88 163 ASN A N 1
ATOM 1341 C CA . ASN A 1 163 ? -16.268 -6.771 10.698 1.00 93.88 163 ASN A CA 1
ATOM 1342 C C . ASN A 1 163 ? -15.986 -6.193 9.300 1.00 93.88 163 ASN A C 1
ATOM 1344 O O . ASN A 1 163 ? -16.529 -6.693 8.325 1.00 93.88 163 ASN A O 1
ATOM 1348 N N . GLN A 1 164 ? -15.143 -5.161 9.190 1.00 94.62 164 GLN A N 1
ATOM 1349 C CA . GLN A 1 164 ? -14.759 -4.529 7.922 1.00 94.62 164 GLN A CA 1
ATOM 1350 C C . GLN A 1 164 ? -13.352 -4.979 7.518 1.00 94.62 164 GLN A C 1
ATOM 1352 O O . GLN A 1 164 ? -12.451 -4.159 7.364 1.00 94.62 164 GLN A O 1
ATOM 1357 N N . LYS A 1 165 ? -13.120 -6.292 7.467 1.00 95.50 165 LYS A N 1
ATOM 1358 C CA . LYS A 1 165 ? -11.780 -6.832 7.206 1.00 95.50 165 LYS A CA 1
ATOM 1359 C C . LYS A 1 165 ? -11.369 -6.602 5.755 1.00 95.50 165 LYS A C 1
ATOM 1361 O O . LYS A 1 165 ? -12.202 -6.665 4.860 1.00 95.50 165 LYS A O 1
ATOM 1366 N N . ILE A 1 166 ? -10.079 -6.376 5.570 1.00 95.50 166 ILE A N 1
ATOM 1367 C CA . ILE A 1 166 ? -9.402 -6.289 4.279 1.00 95.50 166 ILE A CA 1
ATOM 1368 C C . ILE A 1 166 ? -8.808 -7.662 3.979 1.00 95.50 166 ILE A C 1
ATOM 1370 O O . ILE A 1 166 ? -8.283 -8.328 4.884 1.00 95.50 166 ILE A O 1
ATOM 1374 N N . GLU A 1 167 ? -8.936 -8.107 2.735 1.00 95.44 167 GLU A N 1
ATOM 1375 C CA . GLU A 1 167 ? -8.406 -9.397 2.317 1.00 95.44 167 GLU A CA 1
ATOM 1376 C C . GLU A 1 167 ? -6.876 -9.389 2.399 1.00 95.44 167 GLU A C 1
ATOM 1378 O O . GLU A 1 167 ? -6.210 -8.412 2.065 1.00 95.44 167 GLU A O 1
ATOM 1383 N N . ILE A 1 168 ? -6.308 -10.482 2.905 1.00 95.00 168 ILE A N 1
ATOM 1384 C CA . ILE A 1 168 ? -4.859 -10.658 2.960 1.00 95.00 168 ILE A CA 1
ATOM 1385 C C . ILE A 1 168 ? -4.528 -11.741 1.938 1.00 95.00 168 ILE A C 1
ATOM 1387 O O . ILE A 1 168 ? -4.959 -12.878 2.155 1.00 95.00 168 ILE A O 1
ATOM 1391 N N . PRO A 1 169 ? -3.770 -11.440 0.868 1.00 94.44 169 PRO A N 1
ATOM 1392 C CA . PRO A 1 169 ? -3.370 -12.463 -0.086 1.00 94.44 169 PRO A CA 1
ATOM 1393 C C . PRO A 1 169 ? -2.573 -13.565 0.617 1.00 94.44 169 PRO A C 1
ATOM 1395 O O . PRO A 1 169 ? -1.844 -13.321 1.591 1.00 94.44 169 PRO A O 1
ATOM 1398 N N . ASP A 1 170 ? -2.698 -14.798 0.129 1.00 94.69 170 ASP A N 1
ATOM 1399 C CA . ASP A 1 170 ? -1.813 -15.870 0.567 1.00 94.69 170 ASP A CA 1
ATOM 1400 C C . ASP A 1 170 ? -0.365 -15.625 0.102 1.00 94.69 170 ASP A C 1
ATOM 1402 O O . ASP A 1 170 ? -0.069 -14.714 -0.675 1.00 94.69 170 ASP A O 1
ATOM 1406 N N . TYR A 1 171 ? 0.555 -16.429 0.633 1.00 91.06 171 TYR A N 1
ATOM 1407 C CA . TYR A 1 171 ? 1.989 -16.299 0.380 1.00 91.06 171 TYR A CA 1
ATOM 1408 C C . TYR A 1 171 ? 2.334 -16.390 -1.111 1.00 91.06 171 TYR A C 1
ATOM 1410 O O . TYR A 1 171 ? 3.164 -15.630 -1.606 1.00 91.06 171 TYR A O 1
ATOM 1418 N N . HIS A 1 172 ? 1.704 -17.325 -1.824 1.00 91.62 172 HIS A N 1
ATOM 1419 C CA . HIS A 1 172 ? 1.987 -17.572 -3.234 1.00 91.62 172 HIS A CA 1
ATOM 1420 C C . HIS A 1 172 ? 1.450 -16.443 -4.104 1.00 91.62 172 HIS A C 1
ATOM 1422 O O . HIS A 1 172 ? 2.165 -15.949 -4.969 1.00 91.62 172 HIS A O 1
ATOM 1428 N N . THR A 1 173 ? 0.228 -15.995 -3.826 1.00 91.44 173 THR A N 1
ATOM 1429 C CA . THR A 1 173 ? -0.401 -14.859 -4.492 1.00 91.44 173 THR A CA 1
ATOM 1430 C C . THR A 1 173 ? 0.460 -13.620 -4.314 1.00 91.44 173 THR A C 1
ATOM 1432 O O . THR A 1 173 ? 0.837 -13.015 -5.309 1.00 91.44 173 THR A O 1
ATOM 1435 N N . PHE A 1 174 ? 0.854 -13.296 -3.078 1.00 92.25 174 PHE A N 1
ATOM 1436 C CA . PHE A 1 174 ? 1.707 -12.145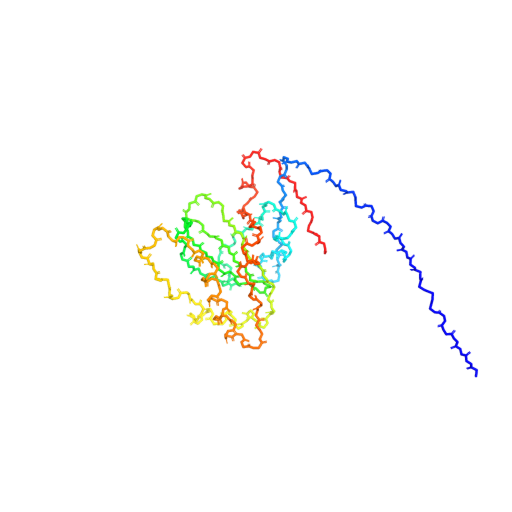 -2.785 1.00 92.25 174 PHE A CA 1
ATOM 1437 C C . PHE A 1 174 ? 3.038 -12.189 -3.549 1.00 92.25 174 PHE A C 1
ATOM 1439 O O . PHE A 1 174 ? 3.396 -11.220 -4.209 1.00 92.25 174 PHE A O 1
ATOM 1446 N N . ASN A 1 175 ? 3.734 -13.328 -3.527 1.00 88.25 175 ASN A N 1
ATOM 1447 C CA . ASN A 1 175 ? 5.023 -13.480 -4.207 1.00 88.25 175 ASN A CA 1
ATOM 1448 C C . ASN A 1 175 ? 4.916 -13.627 -5.735 1.00 88.25 175 ASN A C 1
ATOM 1450 O O . ASN A 1 175 ? 5.918 -13.496 -6.432 1.00 88.25 175 ASN A O 1
ATOM 1454 N N . SER A 1 176 ? 3.720 -13.889 -6.269 1.00 87.88 176 SER A N 1
ATOM 1455 C CA . SER A 1 176 ? 3.465 -13.908 -7.716 1.00 87.88 176 SER A CA 1
ATOM 1456 C C . SER A 1 176 ? 3.183 -12.523 -8.305 1.00 87.88 176 SER A C 1
ATOM 1458 O O . SER A 1 176 ? 3.158 -12.371 -9.528 1.00 87.88 176 SER A O 1
ATOM 1460 N N . ILE A 1 177 ? 2.960 -11.510 -7.459 1.00 87.81 177 ILE A N 1
ATOM 1461 C CA . ILE A 1 177 ? 2.703 -10.145 -7.913 1.00 87.81 177 ILE A CA 1
ATOM 1462 C C . ILE A 1 177 ? 3.966 -9.597 -8.576 1.00 87.81 177 ILE A C 1
ATOM 1464 O O . ILE A 1 177 ? 5.039 -9.540 -7.975 1.00 87.81 177 ILE A O 1
ATOM 1468 N N . THR A 1 178 ? 3.823 -9.151 -9.824 1.00 88.62 178 THR A N 1
ATOM 1469 C CA . THR A 1 178 ? 4.884 -8.400 -10.495 1.00 88.62 178 THR A CA 1
ATOM 1470 C C . THR A 1 178 ? 4.991 -7.027 -9.844 1.00 88.62 178 THR A C 1
ATOM 1472 O O . THR A 1 178 ? 4.036 -6.252 -9.856 1.00 88.62 178 THR A O 1
ATOM 1475 N N . GLN A 1 179 ? 6.146 -6.749 -9.245 1.00 90.75 179 GLN A N 1
ATOM 1476 C CA . GLN A 1 179 ? 6.419 -5.480 -8.577 1.00 90.75 179 GLN A CA 1
ATOM 1477 C C . GLN A 1 179 ? 6.513 -4.352 -9.605 1.00 90.75 179 GLN A C 1
ATOM 1479 O O . GLN A 1 179 ? 7.086 -4.531 -10.680 1.00 90.75 179 GLN A O 1
ATOM 1484 N N . LEU A 1 180 ? 5.992 -3.177 -9.255 1.00 93.12 180 LEU A N 1
ATOM 1485 C CA . LEU A 1 180 ? 5.996 -2.008 -10.133 1.00 93.12 180 LEU A CA 1
ATOM 1486 C C . LEU A 1 180 ? 6.987 -0.968 -9.613 1.00 93.12 180 LEU A C 1
ATOM 1488 O O . LEU A 1 180 ? 6.860 -0.506 -8.478 1.00 93.12 180 LEU A O 1
ATOM 1492 N N . ARG A 1 181 ? 7.982 -0.600 -10.428 1.00 93.06 181 ARG A N 1
ATOM 1493 C CA . ARG A 1 181 ? 8.979 0.415 -10.059 1.00 93.06 181 ARG A CA 1
ATOM 1494 C C . ARG A 1 181 ? 8.296 1.767 -9.882 1.00 93.06 181 ARG A C 1
ATOM 1496 O O . ARG A 1 181 ? 7.515 2.170 -10.732 1.00 93.06 181 ARG A O 1
ATOM 1503 N N . ILE A 1 182 ? 8.621 2.487 -8.820 1.00 92.81 182 ILE A N 1
ATOM 1504 C CA . ILE A 1 182 ? 8.102 3.822 -8.534 1.00 92.81 182 ILE A CA 1
ATOM 1505 C C . ILE A 1 182 ? 9.147 4.867 -8.943 1.00 92.81 182 ILE A C 1
ATOM 1507 O O . ILE A 1 182 ? 10.291 4.827 -8.490 1.00 92.81 182 ILE A O 1
ATOM 1511 N N . ALA A 1 183 ? 8.737 5.823 -9.769 1.00 90.56 183 ALA A N 1
ATOM 1512 C CA . ALA A 1 183 ? 9.486 7.019 -10.135 1.00 90.56 183 ALA A CA 1
ATOM 1513 C C . ALA A 1 183 ? 8.875 8.246 -9.439 1.00 90.56 183 ALA A C 1
ATOM 1515 O O . ALA A 1 183 ? 7.650 8.357 -9.335 1.00 90.56 183 ALA A O 1
ATOM 1516 N N . ARG A 1 184 ? 9.712 9.171 -8.952 1.00 85.06 184 ARG A N 1
ATOM 1517 C CA . ARG A 1 184 ? 9.257 10.397 -8.268 1.00 85.06 184 ARG A CA 1
ATOM 1518 C C . ARG A 1 184 ? 8.969 11.531 -9.242 1.00 85.06 184 ARG A C 1
ATOM 1520 O O . ARG A 1 184 ? 8.300 12.488 -8.866 1.00 85.06 184 ARG A O 1
ATOM 1527 N N . SER A 1 185 ? 9.484 11.440 -10.460 1.00 82.31 185 SER A N 1
ATOM 1528 C CA . SER A 1 185 ? 9.296 12.397 -11.547 1.00 82.31 185 SER A CA 1
ATOM 1529 C C . SER A 1 185 ? 9.496 11.699 -12.893 1.00 82.31 185 SER A C 1
ATOM 1531 O O . SER A 1 185 ? 9.928 10.549 -12.949 1.00 82.31 185 SER A O 1
ATOM 1533 N N . GLU A 1 186 ? 9.203 12.394 -13.991 1.00 79.38 186 GLU A N 1
ATOM 1534 C CA . GLU A 1 186 ? 9.542 11.902 -15.333 1.00 79.38 186 GLU A CA 1
ATOM 1535 C C . GLU A 1 186 ? 11.059 11.825 -15.556 1.00 79.38 186 GLU A C 1
ATOM 1537 O O . GLU A 1 186 ? 11.538 10.954 -16.283 1.00 79.38 186 GLU A O 1
ATOM 1542 N N . ASP A 1 187 ? 11.829 12.680 -14.880 1.00 79.62 187 ASP A N 1
ATOM 1543 C CA . ASP A 1 187 ? 13.292 12.667 -14.948 1.00 79.62 187 ASP A CA 1
ATOM 1544 C C . ASP A 1 187 ? 13.872 11.349 -14.407 1.00 79.62 187 ASP A C 1
ATOM 1546 O O . ASP A 1 187 ? 14.832 10.825 -14.970 1.00 79.62 187 ASP A O 1
ATOM 1550 N N . ASP A 1 188 ? 13.233 10.749 -13.394 1.00 76.69 188 ASP A N 1
ATOM 1551 C CA . ASP A 1 188 ? 13.611 9.434 -12.851 1.00 76.69 188 ASP A CA 1
ATOM 1552 C C . ASP A 1 188 ? 13.366 8.281 -13.849 1.00 76.69 188 ASP A C 1
ATOM 1554 O O . ASP A 1 188 ? 13.918 7.184 -13.708 1.00 76.69 188 ASP A O 1
ATOM 1558 N N . ILE A 1 189 ? 12.522 8.501 -14.862 1.00 78.06 189 ILE A N 1
ATOM 1559 C CA . ILE A 1 189 ? 12.217 7.522 -15.915 1.00 78.06 189 ILE A CA 1
ATOM 1560 C C . ILE A 1 189 ? 13.269 7.599 -17.025 1.00 78.06 189 ILE A C 1
ATOM 1562 O O . ILE A 1 189 ? 13.715 6.571 -17.539 1.00 78.06 189 ILE A O 1
ATOM 1566 N N . ASN A 1 190 ? 13.677 8.820 -17.375 1.00 64.31 190 ASN A N 1
ATOM 1567 C CA . ASN A 1 190 ? 14.376 9.166 -18.611 1.00 64.31 190 ASN A CA 1
ATOM 1568 C C . ASN A 1 190 ? 15.902 8.990 -18.560 1.00 64.31 190 ASN A C 1
ATOM 1570 O O . ASN A 1 190 ? 16.627 9.694 -19.261 1.00 64.31 190 ASN A O 1
ATOM 1574 N N . GLY A 1 191 ? 16.414 7.981 -17.851 1.00 55.97 191 GLY A N 1
ATOM 1575 C CA . GLY A 1 191 ? 17.825 7.560 -17.920 1.00 55.97 191 GLY A CA 1
ATOM 1576 C C . GLY A 1 191 ? 18.306 7.079 -19.310 1.00 55.97 191 GLY A C 1
ATOM 1577 O O . GLY A 1 191 ? 19.289 6.350 -19.384 1.00 55.97 191 GLY A O 1
ATOM 1578 N N . GLY A 1 192 ? 17.610 7.438 -20.401 1.00 49.94 192 GLY A N 1
ATOM 1579 C CA . GLY A 1 192 ? 17.948 7.145 -21.797 1.00 49.94 192 GLY A CA 1
ATOM 1580 C C . GLY A 1 192 ? 16.864 6.423 -22.614 1.00 49.94 192 GLY A C 1
ATOM 1581 O O . GLY A 1 192 ? 17.077 6.193 -23.801 1.00 49.94 192 GLY A O 1
ATOM 1582 N N . LEU A 1 193 ? 15.716 6.060 -22.029 1.00 47.94 193 LEU A N 1
ATOM 1583 C CA . LEU A 1 193 ? 14.664 5.275 -22.700 1.00 47.94 193 LEU A CA 1
ATOM 1584 C C . LEU A 1 193 ? 13.439 6.130 -23.055 1.00 47.94 193 LEU A C 1
ATOM 1586 O O . LEU A 1 193 ? 13.051 7.013 -22.297 1.00 47.94 193 LEU A O 1
ATOM 1590 N N . LYS A 1 194 ? 12.805 5.855 -24.205 1.00 53.62 194 LYS A N 1
ATOM 1591 C CA . LYS A 1 194 ? 11.566 6.532 -24.625 1.00 53.62 194 LYS A CA 1
ATOM 1592 C C . LYS A 1 194 ? 10.377 5.983 -23.825 1.00 53.62 194 LYS A C 1
ATOM 1594 O O . LYS A 1 194 ? 10.019 4.815 -23.976 1.00 53.62 194 LYS A O 1
ATOM 1599 N N . ALA A 1 195 ? 9.751 6.815 -22.998 1.00 57.22 195 ALA A N 1
ATOM 1600 C CA . ALA A 1 195 ? 8.510 6.474 -22.304 1.00 57.22 195 ALA A CA 1
ATOM 1601 C C . ALA A 1 195 ? 7.311 6.528 -23.265 1.00 57.22 195 ALA A C 1
ATOM 1603 O O . ALA A 1 195 ? 7.182 7.467 -24.050 1.00 57.22 195 ALA A O 1
ATOM 1604 N N . THR A 1 196 ? 6.426 5.531 -23.204 1.00 58.81 196 THR A N 1
ATOM 1605 C CA . THR A 1 196 ? 5.107 5.592 -23.8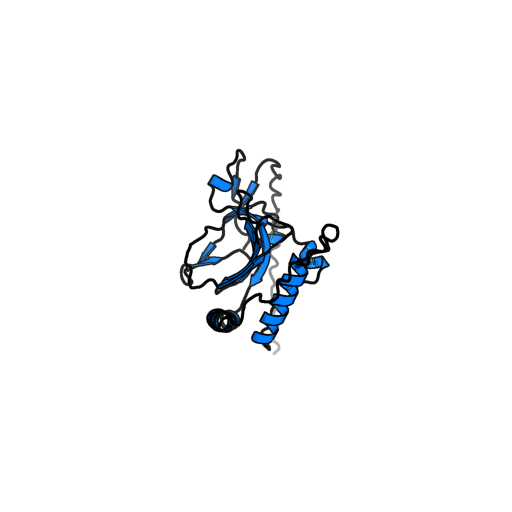50 1.00 58.81 196 THR A CA 1
ATOM 1606 C C . THR A 1 196 ? 4.042 5.559 -22.763 1.00 58.81 196 THR A C 1
ATOM 1608 O O . THR A 1 196 ? 3.909 4.572 -22.037 1.00 58.81 196 THR A O 1
ATOM 1611 N N . THR A 1 197 ? 3.291 6.651 -22.636 1.00 60.66 197 THR A N 1
ATOM 1612 C CA . THR A 1 197 ? 2.156 6.728 -21.715 1.00 60.66 197 THR A CA 1
ATOM 1613 C C . THR A 1 197 ? 1.038 5.845 -22.241 1.00 60.66 197 THR A C 1
ATOM 1615 O O . THR A 1 197 ? 0.590 6.013 -23.376 1.00 60.66 197 THR A O 1
ATOM 1618 N N . ILE A 1 198 ? 0.587 4.899 -21.422 1.00 57.81 198 ILE A N 1
ATOM 1619 C CA . ILE A 1 198 ? -0.547 4.045 -21.768 1.00 57.81 198 ILE A CA 1
ATOM 1620 C C . ILE A 1 198 ? -1.753 4.539 -20.977 1.00 57.81 198 ILE A C 1
ATOM 1622 O O . ILE A 1 198 ? -1.653 4.629 -19.752 1.00 57.81 198 ILE A O 1
ATOM 1626 N N . PRO A 1 199 ? -2.879 4.855 -21.641 1.00 52.72 199 PRO A N 1
ATOM 1627 C CA . PRO A 1 199 ? -4.087 5.265 -20.942 1.00 52.72 199 PRO A CA 1
ATOM 1628 C C . PRO A 1 199 ? -4.520 4.176 -19.954 1.00 52.72 199 PRO A C 1
ATOM 1630 O O . PRO A 1 199 ? -4.447 2.982 -20.260 1.00 52.72 199 PRO A O 1
ATOM 1633 N N . THR A 1 200 ? -4.941 4.587 -18.759 1.00 46.19 200 THR A N 1
ATOM 1634 C CA . THR A 1 200 ? -5.530 3.690 -17.763 1.00 46.19 200 THR A CA 1
ATOM 1635 C C . THR A 1 200 ? -6.776 3.042 -18.379 1.00 46.19 200 THR A C 1
ATOM 1637 O O . THR A 1 200 ? -7.638 3.776 -18.864 1.00 46.19 200 THR A O 1
ATOM 1640 N N . PRO A 1 201 ? -6.884 1.701 -18.435 1.00 47.31 201 PRO A N 1
ATOM 1641 C CA . PRO A 1 201 ? -8.119 1.056 -18.866 1.00 47.31 201 PRO A CA 1
ATOM 1642 C C . PRO A 1 201 ? -9.245 1.418 -17.891 1.00 47.31 201 PRO A C 1
ATOM 1644 O O . PRO A 1 201 ? -9.038 1.281 -16.681 1.00 47.31 201 PRO A O 1
ATOM 1647 N N . GLU A 1 202 ? -10.381 1.878 -18.427 1.00 41.97 202 GLU A N 1
ATOM 1648 C CA . GLU A 1 202 ? -11.630 2.118 -17.678 1.00 41.97 202 GLU A CA 1
ATOM 1649 C C . GLU A 1 202 ? -12.122 0.868 -16.930 1.00 41.97 202 GLU A C 1
ATOM 1651 O O . GLU A 1 202 ? -11.965 -0.260 -17.463 1.00 41.97 202 GLU A O 1
#

pLDDT: mean 77.7, std 20.86, range [31.88, 97.56]